Protein AF-0000000084462372 (afdb_homodimer)

Structure (mmCIF, N/CA/C/O backbone):
data_AF-0000000084462372-model_v1
#
loop_
_entity.id
_entity.type
_entity.pdbx_description
1 polymer 'DUF2231 domain-containing protein'
#
loop_
_atom_site.group_PDB
_atom_site.id
_atom_site.type_symbol
_atom_site.label_atom_id
_atom_site.label_alt_id
_atom_site.label_comp_id
_atom_site.label_asym_id
_atom_site.label_entity_id
_atom_site.label_seq_id
_atom_site.pdbx_PDB_ins_code
_atom_site.Cartn_x
_atom_site.Cartn_y
_atom_site.Cartn_z
_atom_site.occupancy
_atom_site.B_iso_or_equiv
_atom_site.auth_seq_id
_atom_site.auth_comp_id
_atom_site.auth_asym_id
_atom_site.auth_atom_id
_atom_site.pdbx_PDB_model_num
ATOM 1 N N . MET A 1 1 ? 14.32 13.898 16.984 1 36.19 1 MET A N 1
ATOM 2 C CA . MET A 1 1 ? 14.289 13.516 15.578 1 36.19 1 MET A CA 1
ATOM 3 C C . MET A 1 1 ? 13.117 12.586 15.289 1 36.19 1 MET A C 1
ATOM 5 O O . MET A 1 1 ? 12.422 12.742 14.281 1 36.19 1 MET A O 1
ATOM 9 N N . ILE A 1 2 ? 13.039 11.422 16.094 1 44.06 2 ILE A N 1
ATOM 10 C CA . ILE A 1 2 ? 11.961 10.438 16.078 1 44.06 2 ILE A CA 1
ATOM 11 C C . ILE A 1 2 ? 10.617 11.133 16.297 1 44.06 2 ILE A C 1
ATOM 13 O O . ILE A 1 2 ? 9.562 10.539 16.062 1 44.06 2 ILE A O 1
ATOM 17 N N . GLU A 1 3 ? 10.672 12.344 16.609 1 53.09 3 GLU A N 1
ATOM 18 C CA . GLU A 1 3 ? 9.484 13.055 17.062 1 53.09 3 GLU A CA 1
ATOM 19 C C . GLU A 1 3 ? 8.633 13.523 15.891 1 53.09 3 GLU A C 1
ATOM 21 O O . GLU A 1 3 ? 7.621 14.203 16.078 1 53.09 3 GLU A O 1
ATOM 26 N N . ILE A 1 4 ? 9.148 13.25 14.703 1 50.56 4 ILE A N 1
ATOM 27 C CA . ILE A 1 4 ? 8.469 13.867 13.562 1 50.56 4 ILE A CA 1
ATOM 28 C C . ILE A 1 4 ? 7.16 13.133 13.281 1 50.56 4 ILE A C 1
ATOM 30 O O . ILE A 1 4 ? 6.16 13.758 12.914 1 50.56 4 ILE A O 1
ATOM 34 N N . ILE A 1 5 ? 7.176 11.773 13.516 1 58.72 5 ILE A N 1
ATOM 35 C CA . ILE A 1 5 ? 5.961 11.023 13.234 1 58.72 5 ILE A CA 1
ATOM 36 C C . ILE A 1 5 ? 5.168 10.82 14.523 1 58.72 5 ILE A C 1
ATOM 38 O O . ILE A 1 5 ? 5.598 10.086 15.414 1 58.72 5 ILE A O 1
ATOM 42 N N . PRO A 1 6 ? 4.156 11.617 14.594 1 63.75 6 PRO A N 1
ATOM 43 C CA . PRO A 1 6 ? 3.43 11.57 15.859 1 63.75 6 PRO A CA 1
ATOM 44 C C . PRO A 1 6 ? 2.92 10.172 16.203 1 63.75 6 PRO A C 1
ATOM 46 O O . PRO A 1 6 ? 2.773 9.836 17.375 1 63.75 6 PRO A O 1
ATOM 49 N N . ASN A 1 7 ? 2.734 9.352 15.125 1 78.75 7 ASN A N 1
ATOM 50 C CA . ASN A 1 7 ? 2.219 8 15.336 1 78.75 7 ASN A CA 1
ATOM 51 C C . ASN A 1 7 ? 2.537 7.086 14.156 1 78.75 7 ASN A C 1
ATOM 53 O O . ASN A 1 7 ? 2.945 7.555 13.094 1 78.75 7 ASN A O 1
ATOM 57 N N . TRP A 1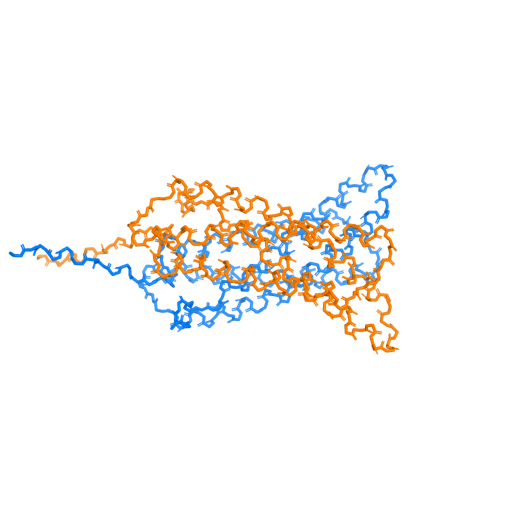 8 ? 2.434 5.836 14.352 1 89.62 8 TRP A N 1
ATOM 58 C CA . TRP A 1 8 ? 2.811 4.832 13.359 1 89.62 8 TRP A CA 1
ATOM 59 C C . TRP A 1 8 ? 1.622 4.461 12.477 1 89.62 8 TRP A C 1
ATOM 61 O O . TRP A 1 8 ? 1.765 3.695 11.523 1 89.62 8 TRP A O 1
ATOM 71 N N . HIS A 1 9 ? 0.495 5.086 12.781 1 94.62 9 HIS A N 1
ATOM 72 C CA . HIS A 1 9 ? -0.753 4.691 12.133 1 94.62 9 HIS A CA 1
ATOM 73 C C . HIS A 1 9 ? -0.683 4.898 10.625 1 94.62 9 HIS A C 1
ATOM 75 O O . HIS A 1 9 ? -0.977 3.979 9.859 1 94.62 9 HIS A O 1
ATOM 81 N N . PRO A 1 10 ? -0.144 5.98 10.156 1 91.69 10 PRO A N 1
ATOM 82 C CA . PRO A 1 10 ? -0.119 6.203 8.703 1 91.69 10 PRO A CA 1
ATOM 83 C C . PRO A 1 10 ? 0.748 5.184 7.969 1 91.69 10 PRO A C 1
ATOM 85 O O . PRO A 1 10 ? 0.464 4.844 6.816 1 91.69 10 PRO A O 1
ATOM 88 N N . ILE A 1 11 ? 1.728 4.637 8.555 1 93.12 11 ILE A N 1
ATOM 89 C CA . ILE A 1 11 ? 2.617 3.652 7.949 1 93.12 11 ILE A CA 1
ATOM 90 C C . ILE A 1 11 ? 1.823 2.4 7.578 1 93.12 11 ILE A C 1
ATOM 92 O O . ILE A 1 11 ? 1.912 1.914 6.445 1 93.12 11 ILE A O 1
ATOM 96 N N . PHE A 1 12 ? 1.033 1.948 8.461 1 96.44 12 PHE A N 1
ATOM 97 C CA . PHE A 1 12 ? 0.314 0.697 8.25 1 96.44 12 PHE A CA 1
ATOM 98 C C . PHE A 1 12 ? -0.879 0.905 7.328 1 96.44 12 PHE A C 1
ATOM 100 O O . PHE A 1 12 ? -1.332 -0.034 6.668 1 96.44 12 PHE A O 1
ATOM 107 N N . VAL A 1 13 ? -1.376 2.115 7.281 1 97.31 13 VAL A N 1
ATOM 108 C CA . VAL A 1 13 ? -2.494 2.445 6.406 1 97.31 13 VAL A CA 1
ATOM 109 C C . VAL A 1 13 ? -2.102 2.195 4.949 1 97.31 13 VAL A C 1
ATOM 111 O O . VAL A 1 13 ? -2.926 1.758 4.145 1 97.31 13 VAL A O 1
ATOM 114 N N . HIS A 1 14 ? -0.826 2.43 4.629 1 97.56 14 HIS A N 1
ATOM 115 C CA . HIS A 1 14 ? -0.346 2.188 3.271 1 97.56 14 HIS A CA 1
ATOM 116 C C . HIS A 1 14 ? -0.633 0.755 2.834 1 97.56 14 HIS A C 1
ATOM 118 O O . HIS A 1 14 ? -1.129 0.526 1.729 1 97.56 14 HIS A O 1
ATOM 124 N N . PHE A 1 15 ? -0.408 -0.102 3.691 1 98.5 15 PHE A N 1
ATOM 125 C CA . PHE A 1 15 ? -0.521 -1.521 3.373 1 98.5 15 PHE A CA 1
ATOM 126 C C . PHE A 1 15 ? -1.981 -1.93 3.236 1 98.5 15 PHE A C 1
ATOM 128 O O . PHE A 1 15 ? -2.361 -2.582 2.262 1 98.5 15 PHE A O 1
ATOM 135 N N . THR A 1 16 ? -2.75 -1.499 4.207 1 98.69 16 THR A N 1
ATOM 136 C CA . THR A 1 16 ? -4.168 -1.851 4.172 1 98.69 16 THR A CA 1
ATOM 137 C C . THR A 1 16 ? -4.812 -1.363 2.881 1 98.69 16 THR A C 1
ATOM 139 O O . THR A 1 16 ? -5.438 -2.145 2.158 1 98.69 16 THR A O 1
ATOM 142 N N . VAL A 1 17 ? -4.617 -0.157 2.549 1 98.62 17 VAL A N 1
ATOM 143 C CA . VAL A 1 17 ? -5.285 0.474 1.417 1 98.62 17 VAL A CA 1
ATOM 144 C C . VAL A 1 17 ? -4.77 -0.123 0.11 1 98.62 17 VAL A C 1
ATOM 146 O O . VAL A 1 17 ? -5.555 -0.533 -0.748 1 98.62 17 VAL A O 1
ATOM 149 N N . ALA A 1 18 ? -3.52 -0.231 -0.02 1 98.75 18 ALA A N 1
ATOM 150 C CA . ALA A 1 18 ? -2.926 -0.66 -1.284 1 98.75 18 ALA A CA 1
ATOM 151 C C . ALA A 1 18 ? -3.225 -2.131 -1.56 1 98.75 18 ALA A C 1
ATOM 153 O O . ALA A 1 18 ? -3.66 -2.488 -2.658 1 98.75 18 ALA A O 1
ATOM 154 N N . LEU A 1 19 ? -3.008 -2.949 -0.589 1 98.88 19 LEU A N 1
ATOM 155 C CA . LEU A 1 19 ? -3.119 -4.387 -0.806 1 98.88 19 LEU A CA 1
ATOM 156 C C . LEU A 1 19 ? -4.57 -4.789 -1.051 1 98.88 19 LEU A C 1
ATOM 158 O O . LEU A 1 19 ? -4.848 -5.629 -1.912 1 98.88 19 LEU A O 1
ATOM 162 N N . PHE A 1 20 ? -5.492 -4.223 -0.291 1 98.94 20 PHE A N 1
ATOM 163 C CA . PHE A 1 20 ? -6.891 -4.566 -0.522 1 98.94 20 PHE A CA 1
ATOM 164 C C . PHE A 1 20 ? -7.348 -4.082 -1.894 1 98.94 20 PHE A C 1
ATOM 166 O O . PHE A 1 20 ? -8.031 -4.809 -2.617 1 98.94 20 PHE A O 1
ATOM 173 N N . THR A 1 21 ? -6.988 -2.891 -2.23 1 98.81 21 THR A N 1
ATOM 174 C CA . THR A 1 21 ? -7.395 -2.322 -3.51 1 98.81 21 THR A CA 1
ATOM 175 C C . THR A 1 21 ? -6.832 -3.139 -4.672 1 98.81 21 THR A C 1
ATOM 177 O O . THR A 1 21 ? -7.539 -3.42 -5.641 1 98.81 21 THR A O 1
ATOM 180 N N . VAL A 1 22 ? -5.586 -3.521 -4.574 1 98.81 22 VAL A N 1
ATOM 181 C CA . VAL A 1 22 ? -4.98 -4.34 -5.617 1 98.81 22 VAL A CA 1
ATOM 182 C C . VAL A 1 22 ? -5.738 -5.66 -5.742 1 98.81 22 VAL A C 1
ATOM 184 O O . VAL A 1 22 ? -5.992 -6.137 -6.852 1 98.81 22 VAL A O 1
ATOM 187 N N . SER A 1 23 ? -6.051 -6.242 -4.59 1 98.88 23 SER A N 1
ATOM 188 C CA . SER A 1 23 ? -6.816 -7.484 -4.605 1 98.88 23 SER A CA 1
ATOM 189 C C . SER A 1 23 ? -8.133 -7.312 -5.352 1 98.88 23 SER A C 1
ATOM 191 O O . SER A 1 23 ? -8.492 -8.133 -6.195 1 98.88 23 SER A O 1
ATOM 193 N N . VAL A 1 24 ? -8.828 -6.262 -5.066 1 98.81 24 VAL A N 1
ATOM 194 C CA . VAL A 1 24 ? -10.117 -5.996 -5.695 1 98.81 24 VAL A CA 1
ATOM 195 C C . VAL A 1 24 ? -9.938 -5.84 -7.203 1 98.81 24 VAL A C 1
ATOM 197 O O . VAL A 1 24 ? -10.688 -6.426 -7.988 1 98.81 24 VAL A O 1
ATOM 200 N N . ILE A 1 25 ? -8.977 -5.098 -7.625 1 98.62 25 ILE A N 1
ATOM 201 C CA . ILE A 1 25 ? -8.711 -4.852 -9.039 1 98.62 25 ILE A CA 1
ATOM 202 C C . ILE A 1 25 ? -8.391 -6.172 -9.742 1 98.62 25 ILE A C 1
ATOM 204 O O . ILE A 1 25 ? -8.898 -6.445 -10.828 1 98.62 25 ILE A O 1
ATOM 208 N N . LEU A 1 26 ? -7.57 -7.004 -9.102 1 98.25 26 LEU A N 1
ATOM 209 C CA . LEU A 1 26 ? -7.152 -8.25 -9.727 1 98.25 26 LEU A CA 1
ATOM 210 C C . LEU A 1 26 ? -8.32 -9.234 -9.82 1 98.25 26 LEU A C 1
ATOM 212 O O . LEU A 1 26 ? -8.484 -9.914 -10.836 1 98.25 26 LEU A O 1
ATOM 216 N N . TYR A 1 27 ? -9.125 -9.312 -8.789 1 97.81 27 TYR A N 1
ATOM 217 C CA . TYR A 1 27 ? -10.281 -10.195 -8.875 1 97.81 27 TYR A CA 1
ATOM 218 C C . TYR A 1 27 ? -11.258 -9.719 -9.945 1 97.81 27 TYR A C 1
ATOM 220 O O . TYR A 1 27 ? -11.898 -10.539 -10.609 1 97.81 27 TYR A O 1
ATOM 228 N N . ALA A 1 28 ? -11.391 -8.43 -10.078 1 97.56 28 ALA A N 1
ATOM 229 C CA . ALA A 1 28 ? -12.219 -7.895 -11.156 1 97.56 28 ALA A CA 1
ATOM 230 C C . ALA A 1 28 ? -11.672 -8.297 -12.523 1 97.56 28 ALA A C 1
ATOM 232 O O . ALA A 1 28 ? -12.43 -8.695 -13.406 1 97.56 28 ALA A O 1
ATOM 233 N N . LEU A 1 29 ? -10.383 -8.211 -12.703 1 95.56 29 LEU A N 1
ATOM 234 C CA . LEU A 1 29 ? -9.742 -8.594 -13.961 1 95.56 29 LEU A CA 1
ATOM 235 C C . LEU A 1 29 ? -9.93 -10.078 -14.234 1 95.56 29 LEU A C 1
ATOM 237 O O . LEU A 1 29 ? -10.188 -10.477 -15.375 1 95.56 29 LEU A O 1
ATOM 241 N N . ILE A 1 30 ? -9.773 -10.844 -13.203 1 94.12 30 ILE A N 1
ATOM 242 C CA . ILE A 1 30 ? -9.938 -12.289 -13.328 1 94.12 30 ILE A CA 1
ATOM 243 C C . ILE A 1 30 ? -11.359 -12.609 -13.781 1 94.12 30 ILE A C 1
ATOM 245 O O . ILE A 1 30 ? -11.562 -13.43 -14.68 1 94.12 30 ILE A O 1
ATOM 249 N N . TYR A 1 31 ? -12.242 -11.969 -13.141 1 93.44 31 TYR A N 1
ATOM 250 C CA . TYR A 1 31 ? -13.641 -12.195 -13.477 1 93.44 31 TYR A CA 1
ATOM 251 C C . TYR A 1 31 ? -13.93 -11.812 -14.922 1 93.44 31 TYR A C 1
ATOM 253 O O . TYR A 1 31 ? -14.586 -12.555 -15.656 1 93.44 31 TYR A O 1
ATOM 261 N N . LEU A 1 32 ? -13.438 -10.703 -15.375 1 91.44 32 LEU A N 1
ATOM 262 C CA . LEU A 1 32 ? -13.641 -10.219 -16.734 1 91.44 32 LEU A CA 1
ATOM 263 C C . LEU A 1 32 ? -12.945 -11.125 -17.75 1 91.44 32 LEU A C 1
ATOM 265 O O . LEU A 1 32 ? -13.469 -11.359 -18.844 1 91.44 32 LEU A O 1
ATOM 269 N N . ALA A 1 33 ? -11.828 -11.617 -17.391 1 87.62 33 ALA A N 1
ATOM 270 C CA . ALA A 1 33 ? -11.055 -12.484 -18.266 1 87.62 33 ALA A CA 1
ATOM 271 C C . ALA A 1 33 ? -11.734 -13.844 -18.438 1 87.62 33 ALA A C 1
ATOM 273 O O . ALA A 1 33 ? -11.516 -14.539 -19.422 1 87.62 33 ALA A O 1
ATOM 274 N N . SER A 1 34 ? -12.383 -14.266 -17.422 1 80.38 34 SER A N 1
ATOM 275 C CA . SER A 1 34 ? -13.086 -15.539 -17.5 1 80.38 34 SER A CA 1
ATOM 276 C C . SER A 1 34 ? -14.078 -15.555 -18.656 1 80.38 34 SER A C 1
ATOM 278 O O . SER A 1 34 ? -14.445 -16.625 -19.156 1 80.38 34 SER A O 1
ATOM 280 N N . TYR A 1 35 ? -14.453 -14.445 -19.062 1 79.5 35 TYR A N 1
ATOM 281 C CA . TYR A 1 35 ? -15.398 -14.352 -20.172 1 79.5 35 TYR A CA 1
ATOM 282 C C . TYR A 1 35 ? -14.672 -14.219 -21.5 1 79.5 35 TYR A C 1
ATOM 284 O O . TYR A 1 35 ? -15.297 -14.305 -22.562 1 79.5 35 TYR A O 1
ATOM 292 N N . THR A 1 36 ? -13.422 -13.969 -21.312 1 73.56 36 THR A N 1
ATOM 293 C CA . THR A 1 36 ? -12.703 -13.781 -22.562 1 73.56 36 THR A CA 1
ATOM 294 C C . THR A 1 36 ? -11.977 -15.062 -22.969 1 73.56 36 THR A C 1
ATOM 296 O O . THR A 1 36 ? -11.594 -15.859 -22.125 1 73.56 36 THR A O 1
ATOM 299 N N . HIS A 1 37 ? -12.305 -15.812 -24 1 63.53 37 HIS A N 1
ATOM 300 C CA . HIS A 1 37 ? -11.758 -17.031 -24.578 1 63.53 37 HIS A CA 1
ATOM 301 C C . HIS A 1 37 ? -10.25 -16.922 -24.766 1 63.53 37 HIS A C 1
ATOM 303 O O . HIS A 1 37 ? -9.656 -17.703 -25.516 1 63.53 37 HIS A O 1
ATOM 309 N N . TRP A 1 38 ? -9.688 -15.953 -24.281 1 57.97 38 TRP A N 1
ATOM 310 C CA . TRP A 1 38 ? -8.258 -15.859 -24.562 1 57.97 38 TRP A CA 1
ATOM 311 C C . TRP A 1 38 ? -7.465 -16.812 -23.672 1 57.97 38 TRP A C 1
ATOM 313 O O . TRP A 1 38 ? -7.922 -17.188 -22.594 1 57.97 38 TRP A O 1
ATOM 323 N N . ASN A 1 39 ? -6.449 -17.578 -24.312 1 59.59 39 ASN A N 1
ATOM 324 C CA . ASN A 1 39 ? -5.527 -18.5 -23.688 1 59.59 39 ASN A CA 1
ATOM 325 C C . ASN A 1 39 ? -4.852 -17.891 -22.469 1 59.59 39 ASN A C 1
ATOM 327 O O . ASN A 1 39 ? -3.621 -17.797 -22.406 1 59.59 39 ASN A O 1
ATOM 331 N N . THR A 1 40 ? -5.594 -17.234 -21.5 1 70 40 THR A N 1
ATOM 332 C CA . THR A 1 40 ? -5.09 -16.406 -20.406 1 70 40 THR A CA 1
ATOM 333 C C . THR A 1 40 ? -5.098 -17.188 -19.094 1 70 40 THR A C 1
ATOM 335 O O . THR A 1 40 ? -4.891 -16.609 -18.031 1 70 40 THR A O 1
ATOM 338 N N . ARG A 1 41 ? -4.984 -18.516 -19.344 1 78.88 41 ARG A N 1
ATOM 339 C CA . ARG A 1 41 ? -5.207 -19.344 -18.156 1 78.88 41 ARG A CA 1
ATOM 340 C C . ARG A 1 41 ? -4.039 -19.219 -17.188 1 78.88 41 ARG A C 1
ATOM 342 O O . ARG A 1 41 ? -4.238 -19 -15.984 1 78.88 41 ARG A O 1
ATOM 349 N N . PRO A 1 42 ? -2.85 -19.344 -17.797 1 84.31 42 PRO A N 1
ATOM 350 C CA . PRO A 1 42 ? -1.734 -19.25 -16.859 1 84.31 42 PRO A CA 1
ATOM 351 C C . PRO A 1 42 ? -1.676 -17.891 -16.156 1 84.31 42 PRO A C 1
ATOM 353 O O . PRO A 1 42 ? -1.333 -17.828 -14.969 1 84.31 42 PRO A O 1
ATOM 356 N N . LEU A 1 43 ? -2.012 -16.891 -16.875 1 89.38 43 LEU A N 1
ATOM 357 C CA . LEU A 1 43 ? -2.016 -15.547 -16.297 1 89.38 43 LEU A CA 1
ATOM 358 C C . LEU A 1 43 ? -3.102 -15.406 -15.242 1 89.38 43 LEU A C 1
ATOM 360 O O . LEU A 1 43 ? -2.871 -14.82 -14.18 1 89.38 43 LEU A O 1
ATOM 364 N N . ILE A 1 44 ? -4.195 -16.047 -15.531 1 90.94 44 ILE A N 1
ATOM 365 C CA . ILE A 1 44 ? -5.324 -15.953 -14.617 1 90.94 44 ILE A CA 1
ATOM 366 C C . ILE A 1 44 ? -4.988 -16.656 -13.305 1 90.94 44 ILE A C 1
ATOM 368 O O . ILE A 1 44 ? -5.359 -16.203 -12.227 1 90.94 44 ILE A O 1
ATOM 372 N N . VAL A 1 45 ? -4.312 -17.719 -13.445 1 92.19 45 VAL A N 1
ATOM 373 C CA . VAL A 1 45 ? -3.91 -18.484 -12.266 1 92.19 45 VAL A CA 1
ATOM 374 C C . VAL A 1 45 ? -2.971 -17.641 -11.406 1 92.19 45 VAL A C 1
ATOM 376 O O . VAL A 1 45 ? -3.131 -17.562 -10.188 1 92.19 45 VAL A O 1
ATOM 379 N N . GLU A 1 46 ? -1.988 -17 -12.016 1 95 46 GLU A N 1
ATOM 380 C CA . GLU A 1 46 ? -1.062 -16.156 -11.273 1 95 46 GLU A CA 1
ATOM 381 C C . GLU A 1 46 ? -1.791 -14.984 -10.625 1 95 46 GLU A C 1
ATOM 383 O O . GLU A 1 46 ? -1.551 -14.664 -9.461 1 95 46 GLU A O 1
ATOM 388 N N . LEU A 1 47 ? -2.672 -14.445 -11.422 1 96.31 47 LEU A N 1
ATOM 389 C CA . LEU A 1 47 ? -3.4 -13.297 -10.898 1 96.31 47 LEU A CA 1
ATOM 390 C C . LEU A 1 47 ? -4.258 -13.695 -9.695 1 96.31 47 LEU A C 1
ATOM 392 O O . LEU A 1 47 ? -4.41 -12.922 -8.75 1 96.31 47 LEU A O 1
ATOM 396 N N . ASP A 1 48 ? -4.797 -14.852 -9.758 1 95.81 48 ASP A N 1
ATOM 397 C CA . ASP A 1 48 ? -5.598 -15.352 -8.648 1 95.81 48 ASP A CA 1
ATOM 398 C C . ASP A 1 48 ? -4.75 -15.523 -7.391 1 95.81 48 ASP A C 1
ATOM 400 O O . ASP A 1 48 ? -5.188 -15.195 -6.285 1 95.81 48 ASP A O 1
ATOM 404 N N . ILE A 1 49 ? -3.586 -16.062 -7.617 1 97.5 49 ILE A N 1
ATOM 405 C CA . ILE A 1 49 ? -2.66 -16.234 -6.504 1 97.5 49 ILE A CA 1
ATOM 406 C C . ILE A 1 49 ? -2.316 -14.891 -5.887 1 97.5 49 ILE A C 1
ATOM 408 O O . ILE A 1 49 ? -2.371 -14.727 -4.664 1 97.5 49 ILE A O 1
ATOM 412 N N . VAL A 1 50 ? -2.02 -13.914 -6.68 1 98.56 50 VAL A N 1
ATOM 413 C CA . VAL A 1 50 ? -1.639 -12.586 -6.215 1 98.56 50 VAL A CA 1
ATOM 414 C C . VAL A 1 50 ? -2.818 -11.93 -5.5 1 98.56 50 VAL A C 1
ATOM 416 O O . VAL A 1 50 ? -2.656 -11.359 -4.418 1 98.56 50 VAL A O 1
ATOM 419 N N . ALA A 1 51 ? -3.971 -12.016 -6.094 1 98.62 51 ALA A N 1
ATOM 420 C CA . ALA A 1 51 ? -5.164 -11.406 -5.508 1 98.62 51 ALA A CA 1
ATOM 421 C C . ALA A 1 51 ? -5.453 -11.992 -4.129 1 98.62 51 ALA A C 1
ATOM 423 O O . ALA A 1 51 ? -5.754 -11.258 -3.186 1 98.62 51 ALA A O 1
ATOM 424 N N . ARG A 1 52 ? -5.348 -13.227 -4.043 1 98.12 52 ARG A N 1
ATOM 425 C CA . ARG A 1 52 ? -5.633 -13.914 -2.791 1 98.12 52 ARG A CA 1
ATOM 426 C C . ARG A 1 52 ? -4.645 -13.516 -1.704 1 98.12 52 ARG A C 1
ATOM 428 O O . ARG A 1 52 ? -5.039 -13.172 -0.59 1 98.12 52 ARG A O 1
ATOM 435 N N . TRP A 1 53 ? -3.414 -13.555 -2.018 1 98.56 53 TRP A N 1
ATOM 436 C CA . TRP A 1 53 ? -2.383 -13.219 -1.041 1 98.56 53 TRP A CA 1
ATOM 437 C C . TRP A 1 53 ? -2.471 -11.742 -0.651 1 98.56 53 TRP A C 1
ATOM 439 O O . TRP A 1 53 ? -2.25 -11.391 0.51 1 98.56 53 TRP A O 1
ATOM 449 N N . CYS A 1 54 ? -2.734 -10.891 -1.601 1 98.81 54 CYS A N 1
ATOM 450 C CA . CYS A 1 54 ? -2.916 -9.477 -1.284 1 98.81 54 CYS A CA 1
ATOM 451 C C . CYS A 1 54 ? -4.066 -9.281 -0.302 1 98.81 54 CYS A C 1
ATOM 453 O O . CYS A 1 54 ? -3.977 -8.453 0.606 1 98.81 54 CYS A O 1
ATOM 455 N N . LEU A 1 55 ? -5.121 -10.008 -0.513 1 98.81 55 LEU A N 1
ATOM 456 C CA . LEU A 1 55 ? -6.262 -9.891 0.388 1 98.81 55 LEU A CA 1
ATOM 457 C C . LEU A 1 55 ? -5.902 -10.375 1.788 1 98.81 55 LEU A C 1
ATOM 459 O O . LEU A 1 55 ? -6.25 -9.734 2.781 1 98.81 55 LEU A O 1
ATOM 463 N N . TRP A 1 56 ? -5.215 -11.445 1.859 1 98.69 56 TRP A N 1
ATOM 464 C CA . TRP A 1 56 ? -4.797 -11.977 3.152 1 98.69 56 TRP A CA 1
ATOM 465 C C . TRP A 1 56 ? -3.836 -11.023 3.85 1 98.69 56 TRP A C 1
ATOM 467 O O . TRP A 1 56 ? -3.963 -10.766 5.051 1 98.69 56 TRP A O 1
ATOM 477 N N . LEU A 1 57 ? -2.896 -10.5 3.146 1 98.75 57 LEU A N 1
ATOM 478 C CA . LEU A 1 57 ? -1.941 -9.555 3.713 1 98.75 57 LEU A CA 1
ATOM 479 C C . LEU A 1 57 ? -2.629 -8.242 4.082 1 98.75 57 LEU A C 1
ATOM 481 O O . LEU A 1 57 ? -2.248 -7.594 5.059 1 98.75 57 LEU A O 1
ATOM 485 N N . ALA A 1 58 ? -3.619 -7.875 3.281 1 98.88 58 ALA A N 1
ATOM 486 C CA . ALA A 1 58 ? -4.414 -6.699 3.621 1 98.88 58 ALA A CA 1
ATOM 487 C C . ALA A 1 58 ? -5.137 -6.891 4.949 1 98.88 58 ALA A C 1
ATOM 489 O O . ALA A 1 58 ? -5.188 -5.977 5.773 1 98.88 58 ALA A O 1
ATOM 490 N N . ALA A 1 59 ? -5.715 -8.047 5.121 1 98.81 59 ALA A N 1
ATOM 491 C CA . ALA A 1 59 ? -6.41 -8.352 6.367 1 98.81 59 ALA A CA 1
ATOM 492 C C . ALA A 1 59 ? -5.461 -8.266 7.559 1 98.81 59 ALA A C 1
ATOM 494 O O . ALA A 1 59 ? -5.781 -7.633 8.57 1 98.81 59 ALA A O 1
ATOM 495 N N . LEU A 1 60 ? -4.316 -8.844 7.41 1 98.56 60 LEU A N 1
ATOM 496 C CA . LEU A 1 60 ? -3.311 -8.773 8.469 1 98.56 60 LEU A CA 1
ATOM 497 C C . LEU A 1 60 ? -2.896 -7.336 8.734 1 98.56 60 LEU A C 1
ATOM 499 O O . LEU A 1 60 ? -2.803 -6.918 9.891 1 98.56 60 LEU A O 1
ATOM 503 N N . SER A 1 61 ? -2.656 -6.602 7.73 1 98.62 61 SER A N 1
ATOM 504 C CA . SER A 1 61 ? -2.244 -5.207 7.848 1 98.62 61 SER A CA 1
ATOM 505 C C . SER A 1 61 ? -3.336 -4.359 8.492 1 98.62 61 SER A C 1
ATOM 507 O O . SER A 1 61 ? -3.043 -3.408 9.219 1 98.62 61 SER A O 1
ATOM 509 N N . THR A 1 62 ? -4.566 -4.703 8.18 1 98.75 62 THR A N 1
ATOM 510 C CA . THR A 1 62 ? -5.688 -3.943 8.719 1 98.75 62 THR A CA 1
ATOM 511 C C . THR A 1 62 ? -5.742 -4.055 10.234 1 98.75 62 THR A C 1
ATOM 513 O O . THR A 1 62 ? -6.027 -3.076 10.93 1 98.75 62 THR A O 1
ATOM 516 N N . VAL A 1 63 ? -5.469 -5.184 10.742 1 98.56 63 VAL A N 1
ATOM 517 C CA . VAL A 1 63 ? -5.445 -5.379 12.188 1 98.56 63 VAL A CA 1
ATOM 518 C C . VAL A 1 63 ? -4.379 -4.484 12.812 1 98.56 63 VAL A C 1
ATOM 520 O O . VAL A 1 63 ? -4.641 -3.797 13.805 1 98.56 63 VAL A O 1
ATOM 523 N N . THR A 1 64 ? -3.207 -4.473 12.211 1 98.06 64 THR A N 1
ATOM 524 C CA . THR A 1 64 ? -2.131 -3.633 12.719 1 98.06 64 THR A CA 1
ATOM 525 C C . THR A 1 64 ? -2.475 -2.154 12.555 1 98.06 64 THR A C 1
ATOM 527 O O . THR A 1 64 ? -2.16 -1.338 13.422 1 98.06 64 THR A O 1
ATOM 530 N N . THR A 1 65 ? -3.1 -1.806 11.445 1 98.31 65 THR A N 1
ATOM 531 C CA . THR A 1 65 ? -3.496 -0.43 11.164 1 98.31 65 THR A CA 1
ATOM 532 C C . THR A 1 65 ? -4.465 0.083 12.227 1 98.31 65 THR A C 1
ATOM 534 O O . THR A 1 65 ? -4.27 1.168 12.781 1 98.31 65 THR A O 1
ATOM 537 N N . VAL A 1 66 ? -5.492 -0.692 12.5 1 98.38 66 VAL A N 1
ATOM 538 C CA . VAL A 1 66 ? -6.508 -0.294 13.469 1 98.38 66 VAL A CA 1
ATOM 539 C C . VAL A 1 66 ? -5.898 -0.241 14.867 1 98.38 66 VAL A C 1
ATOM 541 O O . VAL A 1 66 ? -6.215 0.653 15.656 1 98.38 66 VAL A O 1
ATOM 544 N N . SER A 1 67 ? -5.031 -1.195 15.203 1 97.88 67 SER A N 1
ATOM 545 C CA . SER A 1 67 ? -4.336 -1.169 16.484 1 97.88 67 SER A CA 1
ATOM 546 C C . SER A 1 67 ? -3.521 0.109 16.656 1 97.88 67 SER A C 1
ATOM 548 O O . SER A 1 67 ? -3.602 0.776 17.688 1 97.88 67 SER A O 1
ATOM 550 N N . ALA A 1 68 ? -2.744 0.453 15.656 1 96.62 68 ALA A N 1
ATOM 551 C CA . ALA A 1 68 ? -1.98 1.698 15.672 1 96.62 68 ALA A CA 1
ATOM 552 C C . ALA A 1 68 ? -2.908 2.91 15.703 1 96.62 68 ALA A C 1
ATOM 554 O O . ALA A 1 68 ? -2.584 3.934 16.312 1 96.62 68 ALA A O 1
ATOM 555 N N . GLY A 1 69 ? -4.023 2.789 15.008 1 96.44 69 GLY A N 1
ATOM 556 C CA . GLY A 1 69 ? -5.023 3.848 15.031 1 96.44 69 GLY A CA 1
ATOM 557 C C . GLY A 1 69 ? -5.586 4.109 16.422 1 96.44 69 GLY A C 1
ATOM 558 O O . GLY A 1 69 ? -5.777 5.262 16.812 1 96.44 69 GLY A O 1
ATOM 559 N N . PHE A 1 70 ? -5.867 3.059 17.141 1 96.12 70 PHE A N 1
ATOM 560 C CA . PHE A 1 70 ? -6.336 3.207 18.516 1 96.12 70 PHE A CA 1
ATOM 561 C C . PHE A 1 70 ? -5.273 3.873 19.375 1 96.12 70 PHE A C 1
ATOM 563 O O . PHE A 1 70 ? -5.594 4.711 20.234 1 96.12 70 PHE A O 1
ATOM 570 N N . TYR A 1 71 ? -4.055 3.473 19.203 1 94.31 71 TYR A N 1
ATOM 571 C CA . TYR A 1 71 ? -2.975 4.133 19.922 1 94.31 71 TYR A CA 1
ATOM 572 C C . TYR A 1 71 ? -2.951 5.629 19.625 1 94.31 71 TYR A C 1
ATOM 574 O O . TYR A 1 71 ? -2.848 6.449 20.531 1 94.31 71 TYR A O 1
ATOM 582 N N . ALA A 1 72 ? -3.084 5.98 18.375 1 90.81 72 ALA A N 1
ATOM 583 C CA . ALA A 1 72 ? -3.123 7.383 17.984 1 90.81 72 ALA A CA 1
ATOM 584 C C . ALA A 1 72 ? -4.363 8.078 18.531 1 90.81 72 ALA A C 1
ATOM 586 O O . ALA A 1 72 ? -4.301 9.234 18.953 1 90.81 72 ALA A O 1
ATOM 587 N N . PHE A 1 73 ? -5.461 7.379 18.5 1 91.38 73 PHE A N 1
ATOM 588 C CA . PHE A 1 73 ? -6.742 7.895 18.969 1 91.38 73 PHE A CA 1
ATOM 589 C C . PHE A 1 73 ? -6.633 8.367 20.422 1 91.38 73 PHE A C 1
ATOM 591 O O . PHE A 1 73 ? -7.219 9.383 20.797 1 91.38 73 PHE A O 1
ATOM 598 N N . TYR A 1 74 ? -5.82 7.766 21.172 1 90.81 74 TYR A N 1
ATOM 599 C CA . TYR A 1 74 ? -5.777 8.055 22.609 1 90.81 74 TYR A CA 1
ATOM 600 C C . TYR A 1 74 ? -4.566 8.914 22.953 1 90.81 74 TYR A C 1
ATOM 602 O O . TYR A 1 74 ? -4.488 9.477 24.047 1 90.81 74 TYR A O 1
ATOM 610 N N . THR A 1 75 ? -3.625 9.07 22.047 1 87.12 75 THR A N 1
ATOM 611 C CA . THR A 1 75 ? -2.381 9.719 22.453 1 87.12 75 THR A CA 1
ATOM 612 C C . THR A 1 75 ? -2.197 11.047 21.719 1 87.12 75 THR A C 1
ATOM 614 O O . THR A 1 75 ? -1.5 11.938 22.203 1 87.12 75 THR A O 1
ATOM 617 N N . VAL A 1 76 ? -2.742 11.102 20.516 1 83.12 76 VAL A N 1
ATOM 618 C CA . VAL A 1 76 ? -2.527 12.312 19.75 1 83.12 76 VAL A CA 1
ATOM 619 C C . VAL A 1 76 ? -3.482 13.406 20.219 1 83.12 76 VAL A C 1
ATOM 621 O O . VAL A 1 76 ? -4.699 13.203 20.266 1 83.12 76 VAL A O 1
ATOM 624 N N . LYS A 1 77 ? -2.922 14.555 20.609 1 76.31 77 LYS A N 1
ATOM 625 C CA . LYS A 1 77 ? -3.713 15.68 21.094 1 76.31 77 LYS A CA 1
ATOM 626 C C . LYS A 1 77 ? -4.449 16.375 19.953 1 76.31 77 LYS A C 1
ATOM 628 O O . LYS A 1 77 ? -3.945 16.422 18.828 1 76.31 77 LYS A O 1
ATOM 633 N N . HIS A 1 78 ? -5.641 16.719 20.234 1 70.75 78 HIS A N 1
ATOM 634 C CA . HIS A 1 78 ? -6.426 17.375 19.203 1 70.75 78 HIS A CA 1
ATOM 635 C C . HIS A 1 78 ? -7.457 18.312 19.797 1 70.75 78 HIS A C 1
ATOM 637 O O . HIS A 1 78 ? -7.734 18.25 21 1 70.75 78 HIS A O 1
ATOM 643 N N . GLY A 1 79 ? -7.867 19.297 19.016 1 68.25 79 GLY A N 1
ATOM 644 C CA . GLY A 1 79 ? -8.945 20.188 19.422 1 68.25 79 GLY A CA 1
ATOM 645 C C . GLY A 1 79 ? -10.32 19.547 19.297 1 68.25 79 GLY A C 1
ATOM 646 O O . GLY A 1 79 ? -10.453 18.438 18.781 1 68.25 79 GLY A O 1
ATOM 647 N N . ALA A 1 80 ? -11.234 20.266 19.844 1 68.06 80 ALA A N 1
ATOM 648 C CA . ALA A 1 80 ? -12.609 19.766 19.938 1 68.06 80 ALA A CA 1
ATOM 649 C C . ALA A 1 80 ? -13.164 19.422 18.547 1 68.06 80 ALA A C 1
ATOM 651 O O . ALA A 1 80 ? -13.828 18.406 18.375 1 68.06 80 ALA A O 1
ATOM 652 N N . MET A 1 81 ? -12.992 20.297 17.516 1 68.5 81 MET A N 1
ATOM 653 C CA . MET A 1 81 ? -13.555 20.094 16.188 1 68.5 81 MET A CA 1
ATOM 654 C C . MET A 1 81 ? -12.969 18.828 15.539 1 68.5 81 MET A C 1
ATOM 656 O O . MET A 1 81 ? -13.672 18.125 14.812 1 68.5 81 MET A O 1
ATOM 660 N N . VAL A 1 82 ? -11.93 18.438 15.953 1 80.25 82 VAL A N 1
ATOM 661 C CA . VAL A 1 82 ? -11.219 17.281 15.406 1 80.25 82 VAL A CA 1
ATOM 662 C C . VAL A 1 82 ? -11.758 16 16.016 1 80.25 82 VAL A C 1
ATOM 664 O O . VAL A 1 82 ? -11.742 14.938 15.383 1 80.25 82 VAL A O 1
ATOM 667 N N . HIS A 1 83 ? -12.484 16.188 17.078 1 85.62 83 HIS A N 1
ATOM 668 C CA . HIS A 1 83 ? -12.922 15.008 17.828 1 85.62 83 HIS A CA 1
ATOM 669 C C . HIS A 1 83 ? -14.062 14.297 17.109 1 85.62 83 HIS A C 1
ATOM 671 O O . HIS A 1 83 ? -14.07 13.07 17 1 85.62 83 HIS A O 1
ATOM 677 N N . ALA A 1 84 ? -15.031 14.984 16.609 1 89.94 84 ALA A N 1
ATOM 678 C CA . ALA A 1 84 ? -16.172 14.383 15.922 1 89.94 84 ALA A CA 1
ATOM 679 C C . ALA A 1 84 ? -15.727 13.578 14.703 1 89.94 84 ALA A C 1
ATOM 681 O O . ALA A 1 84 ? -16.141 12.43 14.523 1 89.94 84 ALA A O 1
ATOM 682 N N . VAL A 1 85 ? -14.906 14.18 13.867 1 92.38 85 VAL A N 1
ATOM 683 C CA . VAL A 1 85 ? -14.438 13.508 12.656 1 92.38 85 VAL A CA 1
ATOM 684 C C . VAL A 1 85 ? -13.578 12.305 13.031 1 92.38 85 VAL A C 1
ATOM 686 O O . VAL A 1 85 ? -13.625 11.273 12.359 1 92.38 85 VAL A O 1
ATOM 689 N N . LYS A 1 86 ? -12.836 12.445 14.078 1 94.44 86 LYS A N 1
ATOM 690 C CA . LYS A 1 86 ? -12.023 11.344 14.586 1 94.44 86 LYS A CA 1
ATOM 691 C C . LYS A 1 86 ? -12.891 10.148 14.961 1 94.44 86 LYS A C 1
ATOM 693 O O . LYS A 1 86 ? -12.555 9.008 14.633 1 94.44 86 LYS A O 1
ATOM 698 N N . VAL A 1 87 ? -13.977 10.406 15.641 1 95.5 87 VAL A N 1
ATOM 699 C CA . VAL A 1 87 ? -14.891 9.359 16.078 1 95.5 87 VAL A CA 1
ATOM 700 C C . VAL A 1 87 ? -15.578 8.742 14.852 1 95.5 87 VAL A C 1
ATOM 702 O O . VAL A 1 87 ? -15.727 7.52 14.773 1 95.5 87 VAL A O 1
ATOM 705 N N . ILE A 1 88 ? -16 9.547 13.938 1 96.5 88 ILE A N 1
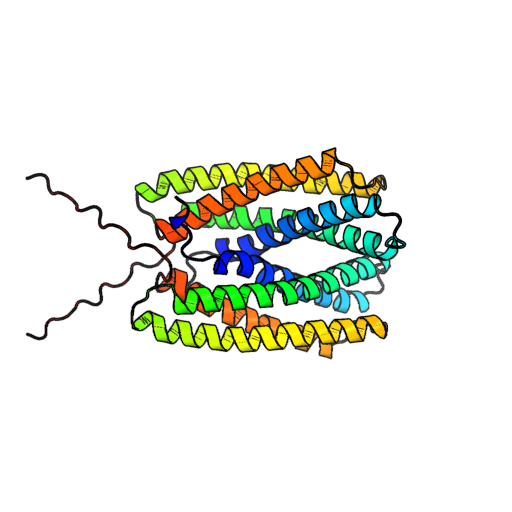ATOM 706 C CA . ILE A 1 88 ? -16.609 9.062 12.703 1 96.5 88 ILE A CA 1
ATOM 707 C C . ILE A 1 88 ? -15.633 8.141 11.969 1 96.5 88 ILE A C 1
ATOM 709 O O . ILE A 1 88 ? -16 7.043 11.555 1 96.5 88 ILE A O 1
ATOM 713 N N . HIS A 1 89 ? -14.359 8.625 11.797 1 97.81 89 HIS A N 1
ATOM 714 C CA . HIS A 1 89 ? -13.328 7.824 11.156 1 97.81 89 HIS A CA 1
ATOM 715 C C . HIS A 1 89 ? -13.148 6.488 11.875 1 97.81 89 HIS A C 1
ATOM 717 O O . HIS A 1 89 ? -13.094 5.438 11.227 1 97.81 89 HIS A O 1
ATOM 723 N N . ARG A 1 90 ? -13.094 6.527 13.172 1 97.56 90 ARG A N 1
ATOM 724 C CA . ARG A 1 90 ? -12.93 5.309 13.953 1 97.56 90 ARG A CA 1
ATOM 725 C C . ARG A 1 90 ? -14.062 4.324 13.688 1 97.56 90 ARG A C 1
ATOM 727 O O . ARG A 1 90 ? -13.82 3.133 13.484 1 97.56 90 ARG A O 1
ATOM 734 N N . ASN A 1 91 ? -15.242 4.781 13.688 1 98.25 91 ASN A N 1
ATOM 735 C CA . ASN A 1 91 ? -16.391 3.916 13.461 1 98.25 91 ASN A CA 1
ATOM 736 C C . ASN A 1 91 ? -16.359 3.285 12.07 1 98.25 91 ASN A C 1
ATOM 738 O O . ASN A 1 91 ? -16.594 2.088 11.922 1 98.25 91 ASN A O 1
ATOM 742 N N . TRP A 1 92 ? -16.078 4.07 11.086 1 98.19 92 TRP A N 1
ATOM 743 C CA . TRP A 1 92 ? -15.945 3.549 9.727 1 98.19 92 TRP A CA 1
ATOM 744 C C . TRP A 1 92 ? -14.812 2.535 9.648 1 98.19 92 TRP A C 1
ATOM 746 O O . TRP A 1 92 ? -14.93 1.521 8.953 1 98.19 92 TRP A O 1
ATOM 756 N N . ALA A 1 93 ? -13.758 2.82 10.375 1 98.69 93 ALA A N 1
ATOM 757 C CA . ALA A 1 93 ? -12.586 1.947 10.359 1 98.69 93 ALA A CA 1
ATOM 758 C C . ALA A 1 93 ? -12.914 0.58 10.953 1 98.69 93 ALA A C 1
ATOM 760 O O . ALA A 1 93 ? -12.469 -0.449 10.438 1 98.69 93 ALA A O 1
ATOM 761 N N . LEU A 1 94 ? -13.68 0.547 11.977 1 98.69 94 LEU A N 1
ATOM 762 C CA . LEU A 1 94 ? -14.031 -0.709 12.625 1 98.69 94 LEU A CA 1
ATOM 763 C C . LEU A 1 94 ? -14.938 -1.551 11.727 1 98.69 94 LEU A C 1
ATOM 765 O O . LEU A 1 94 ? -14.766 -2.768 11.633 1 98.69 94 LEU A O 1
ATOM 769 N N . ILE A 1 95 ? -15.836 -0.909 11.086 1 98.69 95 ILE A N 1
ATOM 770 C CA . ILE A 1 95 ? -16.703 -1.607 10.141 1 98.69 95 ILE A CA 1
ATOM 771 C C . ILE A 1 95 ? -15.867 -2.145 8.984 1 98.69 95 ILE A C 1
ATOM 773 O O . ILE A 1 95 ? -16.016 -3.305 8.586 1 98.69 95 ILE A O 1
ATOM 777 N N . THR A 1 96 ? -15.008 -1.312 8.461 1 98.88 96 THR A N 1
ATOM 778 C CA . THR A 1 96 ? -14.156 -1.691 7.336 1 98.88 96 THR A CA 1
ATOM 779 C C . THR A 1 96 ? -13.258 -2.863 7.711 1 98.88 96 THR A C 1
ATOM 781 O O . THR A 1 96 ? -13.141 -3.832 6.957 1 98.88 96 THR A O 1
ATOM 784 N N . MET A 1 97 ? -12.656 -2.775 8.906 1 98.88 97 MET A N 1
ATOM 785 C CA . MET A 1 97 ? -11.805 -3.877 9.344 1 98.88 97 MET A CA 1
ATOM 786 C C . MET A 1 97 ? -12.594 -5.18 9.422 1 98.88 97 MET A C 1
ATOM 788 O O . MET A 1 97 ? -12.148 -6.215 8.93 1 98.88 97 MET A O 1
ATOM 792 N N . SER A 1 98 ? -13.734 -5.137 10.07 1 98.88 98 SER A N 1
ATOM 793 C CA . SER A 1 98 ? -14.555 -6.328 10.234 1 98.88 98 SER A CA 1
ATOM 794 C C . SER A 1 98 ? -14.906 -6.949 8.883 1 98.88 98 SER A C 1
ATOM 796 O O . SER A 1 98 ? -14.828 -8.172 8.719 1 98.88 98 SER A O 1
ATOM 798 N N . THR A 1 99 ? -15.203 -6.133 7.965 1 98.88 99 THR A N 1
ATOM 799 C CA . THR A 1 99 ? -15.617 -6.637 6.66 1 98.88 99 THR A CA 1
ATOM 800 C C . THR A 1 99 ? -14.414 -7.164 5.879 1 98.88 99 THR A C 1
ATOM 802 O O . THR A 1 99 ? -14.531 -8.141 5.141 1 98.88 99 THR A O 1
ATOM 805 N N . ILE A 1 100 ? -13.273 -6.508 5.965 1 98.88 100 ILE A N 1
ATOM 806 C CA . ILE A 1 100 ? -12.062 -7.004 5.309 1 98.88 100 ILE A CA 1
ATOM 807 C C . ILE A 1 100 ? -11.695 -8.375 5.879 1 98.88 100 ILE A C 1
ATOM 809 O O . ILE A 1 100 ? -11.344 -9.289 5.129 1 98.88 100 ILE A O 1
ATOM 813 N N . LEU A 1 101 ? -11.812 -8.531 7.211 1 98.81 101 LEU A N 1
ATOM 814 C CA . LEU A 1 101 ? -11.523 -9.812 7.84 1 98.81 101 LEU A CA 1
ATOM 815 C C . LEU A 1 101 ? -12.5 -10.883 7.367 1 98.81 101 LEU A C 1
ATOM 817 O O . LEU A 1 101 ? -12.109 -12.023 7.121 1 98.81 101 LEU A O 1
ATOM 821 N N . LEU A 1 102 ? -13.711 -10.492 7.277 1 98.69 102 LEU A N 1
ATOM 822 C CA . LEU A 1 102 ? -14.719 -11.422 6.77 1 98.69 102 LEU A CA 1
ATOM 823 C C . LEU A 1 102 ? -14.383 -11.859 5.348 1 98.69 102 LEU A C 1
ATOM 825 O O . LEU A 1 102 ? -14.5 -13.039 5.008 1 98.69 102 LEU A O 1
ATOM 829 N N . MET A 1 103 ? -14.016 -10.898 4.484 1 98.75 103 MET A N 1
ATOM 830 C CA . MET A 1 103 ? -13.641 -11.227 3.111 1 98.75 103 MET A CA 1
ATOM 831 C C . MET A 1 103 ? -12.43 -12.156 3.088 1 98.75 103 MET A C 1
ATOM 833 O O . MET A 1 103 ? -12.352 -13.055 2.244 1 98.75 103 MET A O 1
ATOM 837 N N . ALA A 1 104 ? -11.484 -11.914 3.957 1 98.56 104 ALA A N 1
ATOM 838 C CA . ALA A 1 104 ? -10.297 -12.758 4.035 1 98.56 104 ALA A CA 1
ATOM 839 C C . ALA A 1 104 ? -10.672 -14.203 4.379 1 98.56 104 ALA A C 1
ATOM 841 O O . ALA A 1 104 ? -10.117 -15.148 3.807 1 98.56 104 ALA A O 1
ATOM 842 N N . PHE A 1 105 ? -11.578 -14.391 5.262 1 98.06 105 PHE A N 1
ATOM 843 C CA . PHE A 1 105 ? -12.055 -15.727 5.605 1 98.06 105 PHE A CA 1
ATOM 844 C C . PHE A 1 105 ? -12.781 -16.359 4.43 1 98.06 105 PHE A C 1
ATOM 846 O O . PHE A 1 105 ? -12.617 -17.562 4.16 1 98.06 105 PHE A O 1
ATOM 853 N N . TRP A 1 106 ? -13.578 -15.539 3.799 1 98 106 TRP A N 1
ATOM 854 C CA . TRP A 1 106 ? -14.328 -16.031 2.648 1 98 106 TRP A CA 1
ATOM 855 C C . TRP A 1 106 ? -13.383 -16.531 1.559 1 98 106 TRP A C 1
ATOM 857 O O . TRP A 1 106 ? -13.648 -17.562 0.919 1 98 106 TRP A O 1
ATOM 867 N N . VAL A 1 107 ? -12.352 -15.875 1.352 1 97 107 VAL A N 1
ATOM 868 C CA . VAL A 1 107 ? -11.398 -16.25 0.315 1 97 107 VAL A CA 1
ATOM 869 C C . VAL A 1 107 ? -10.711 -17.562 0.698 1 97 107 VAL A C 1
ATOM 871 O O . VAL A 1 107 ? -10.414 -18.391 -0.167 1 97 107 VAL A O 1
ATOM 874 N N . VAL A 1 108 ? -10.43 -17.766 1.977 1 96.44 108 VAL A N 1
ATOM 875 C CA . VAL A 1 108 ? -9.867 -19.047 2.424 1 96.44 108 VAL A CA 1
ATOM 876 C C . VAL A 1 108 ? -10.828 -20.188 2.084 1 96.44 108 VAL A C 1
ATOM 878 O O . VAL A 1 108 ? -10.406 -21.219 1.56 1 96.44 108 VAL A O 1
ATOM 881 N N . TRP A 1 109 ? -12.047 -19.938 2.383 1 95.12 109 TRP A N 1
ATOM 882 C CA . TRP A 1 109 ? -13.07 -20.938 2.096 1 95.12 109 TRP A CA 1
ATOM 883 C C . TRP A 1 109 ? -13.141 -21.219 0.601 1 95.12 109 TRP A C 1
ATOM 885 O O . TRP A 1 109 ? -13.188 -22.391 0.188 1 95.12 109 TRP A O 1
ATOM 895 N N . ARG A 1 110 ? -13.086 -20.234 -0.178 1 94.19 110 ARG A N 1
ATOM 896 C CA . ARG A 1 110 ? -13.164 -20.391 -1.628 1 94.19 110 ARG A CA 1
ATOM 897 C C . ARG A 1 110 ? -11.93 -21.094 -2.174 1 94.19 110 ARG A C 1
ATOM 899 O O . ARG A 1 110 ? -12.023 -21.859 -3.139 1 94.19 110 ARG A O 1
ATOM 906 N N . TYR A 1 111 ? -10.844 -20.766 -1.597 1 93.5 111 TYR A N 1
ATOM 907 C CA . TYR A 1 111 ? -9.594 -21.406 -1.986 1 93.5 111 TYR A CA 1
ATOM 908 C C . TYR A 1 111 ? -9.656 -22.906 -1.728 1 93.5 111 TYR A C 1
ATOM 910 O O . TYR A 1 111 ? -9.289 -23.703 -2.594 1 93.5 111 TYR A O 1
ATOM 918 N N . ILE A 1 112 ? -10.148 -23.344 -0.593 1 94.44 112 ILE A N 1
ATOM 919 C CA . ILE A 1 112 ? -10.234 -24.734 -0.198 1 94.44 112 ILE A CA 1
ATOM 920 C C . ILE A 1 112 ? -11.203 -25.469 -1.12 1 94.44 112 ILE A C 1
ATOM 922 O O . ILE A 1 112 ? -10.953 -26.625 -1.508 1 94.44 112 ILE A O 1
ATOM 926 N N . LYS A 1 113 ? -12.203 -24.844 -1.58 1 94.75 113 LYS A N 1
ATOM 927 C CA . LYS A 1 113 ? -13.242 -25.469 -2.395 1 94.75 113 LYS A CA 1
ATOM 928 C C . LYS A 1 113 ? -12.93 -25.328 -3.881 1 94.75 113 LYS A C 1
ATOM 930 O O . LYS A 1 113 ? -13.711 -25.766 -4.727 1 94.75 113 LYS A O 1
ATOM 935 N N . HIS A 1 114 ? -11.844 -24.609 -4.219 1 92.25 114 HIS A N 1
ATOM 936 C CA . HIS A 1 114 ? -11.422 -24.391 -5.598 1 92.25 114 HIS A CA 1
ATOM 937 C C . HIS A 1 114 ? -12.516 -23.703 -6.414 1 92.25 114 HIS A C 1
ATOM 939 O O . HIS A 1 114 ? -12.82 -24.141 -7.527 1 92.25 114 HIS A O 1
ATOM 945 N N . GLN A 1 115 ? -13.078 -22.688 -5.816 1 90.44 115 GLN A N 1
ATOM 946 C CA . GLN A 1 115 ? -14.156 -21.969 -6.477 1 90.44 115 GLN A CA 1
ATOM 947 C C . GLN A 1 115 ? -13.617 -20.844 -7.344 1 90.44 115 GLN A C 1
ATOM 949 O O . GLN A 1 115 ? -12.672 -20.141 -6.953 1 90.44 115 GLN A O 1
ATOM 954 N N . LYS A 1 116 ? -14.195 -20.703 -8.43 1 88.25 116 LYS A N 1
ATOM 955 C CA . LYS A 1 116 ? -13.867 -19.562 -9.289 1 88.25 116 LYS A CA 1
ATOM 956 C C . LYS A 1 116 ? -14.492 -18.281 -8.758 1 88.25 116 LYS A C 1
ATOM 958 O O . LYS A 1 116 ? -15.406 -18.312 -7.938 1 88.25 116 LYS A O 1
ATOM 963 N N . THR A 1 117 ? -13.938 -17.172 -9.242 1 91.81 117 THR A N 1
ATOM 964 C CA . THR A 1 117 ? -14.461 -15.883 -8.828 1 91.81 117 THR A CA 1
ATOM 965 C C . THR A 1 117 ? -15.883 -15.68 -9.336 1 91.81 117 THR A C 1
ATOM 967 O O . THR A 1 117 ? -16.141 -15.805 -10.531 1 91.81 117 THR A O 1
ATOM 970 N N . THR A 1 118 ? -16.797 -15.43 -8.414 1 93.81 118 THR A N 1
ATOM 971 C CA . THR A 1 118 ? -18.203 -15.227 -8.75 1 93.81 118 THR A CA 1
ATOM 972 C C . THR A 1 118 ? -18.578 -13.75 -8.68 1 93.81 118 THR A C 1
ATOM 974 O O . THR A 1 118 ? -17.844 -12.953 -8.094 1 93.81 118 THR A O 1
ATOM 977 N N . LEU A 1 119 ? -19.688 -13.445 -9.281 1 95.56 119 LEU A N 1
ATOM 978 C CA . LEU A 1 119 ? -20.172 -12.062 -9.281 1 95.56 119 LEU A CA 1
ATOM 979 C C . LEU A 1 119 ? -20.5 -11.609 -7.863 1 95.56 119 LEU A C 1
ATOM 981 O O . LEU A 1 119 ? -20.25 -10.461 -7.504 1 95.56 119 LEU A O 1
ATOM 985 N N . ILE A 1 120 ? -21.062 -12.445 -7.055 1 97 120 ILE A N 1
ATOM 986 C CA . ILE A 1 120 ? -21.453 -12.109 -5.688 1 97 120 ILE A CA 1
ATOM 987 C C . ILE A 1 120 ? -20.203 -11.773 -4.871 1 97 120 ILE A C 1
ATOM 989 O O . ILE A 1 120 ? -20.203 -10.812 -4.098 1 97 120 ILE A O 1
ATOM 993 N N . PHE A 1 121 ? -19.25 -12.578 -5.043 1 97.62 121 PHE A N 1
ATOM 994 C CA . PHE A 1 121 ? -17.984 -12.336 -4.348 1 97.62 121 PHE A CA 1
ATOM 995 C C . PHE A 1 121 ? -17.391 -11 -4.77 1 97.62 121 PHE A C 1
ATOM 997 O O . PHE A 1 121 ? -16.938 -10.211 -3.928 1 97.62 121 PHE A O 1
ATOM 1004 N N . LEU A 1 122 ? -17.375 -10.734 -6.035 1 98 122 LEU A N 1
ATOM 1005 C CA . LEU A 1 122 ? -16.844 -9.492 -6.578 1 98 122 LEU A CA 1
ATOM 1006 C C . LEU A 1 122 ? -17.625 -8.289 -6.066 1 98 122 LEU A C 1
ATOM 1008 O O . LEU A 1 122 ? -17.031 -7.262 -5.719 1 98 122 LEU A O 1
ATOM 1012 N N . MET A 1 123 ? -18.906 -8.359 -6.047 1 98.38 123 MET A N 1
ATOM 1013 C CA . MET A 1 123 ? -19.734 -7.27 -5.547 1 98.38 123 MET A CA 1
ATOM 1014 C C . MET A 1 123 ? -19.453 -6.996 -4.074 1 98.38 123 MET A C 1
ATOM 1016 O O . MET A 1 123 ? -19.438 -5.84 -3.645 1 98.38 123 MET A O 1
ATOM 1020 N N . ALA A 1 124 ? -19.266 -8.055 -3.326 1 98.62 124 ALA A N 1
ATOM 1021 C CA . ALA A 1 124 ? -18.906 -7.902 -1.92 1 98.62 124 ALA A CA 1
ATOM 1022 C C . ALA A 1 124 ? -17.578 -7.184 -1.774 1 98.62 124 ALA A C 1
ATOM 1024 O O . ALA A 1 124 ? -17.422 -6.293 -0.934 1 98.62 124 ALA A O 1
ATOM 1025 N N . LEU A 1 125 ? -16.625 -7.586 -2.57 1 98.81 125 LEU A N 1
ATOM 1026 C CA . LEU A 1 125 ? -15.32 -6.938 -2.561 1 98.81 125 LEU A CA 1
ATOM 1027 C C . LEU A 1 125 ? -15.453 -5.449 -2.873 1 98.81 125 LEU A C 1
ATOM 1029 O O . LEU A 1 125 ? -14.812 -4.617 -2.227 1 98.81 125 LEU A O 1
ATOM 1033 N N . PHE A 1 126 ? -16.281 -5.125 -3.809 1 98.75 126 PHE A N 1
ATOM 1034 C CA . PHE A 1 126 ? -16.469 -3.736 -4.207 1 98.75 126 PHE A CA 1
ATOM 1035 C C . PHE A 1 126 ? -17.125 -2.936 -3.086 1 98.75 126 PHE A C 1
ATOM 1037 O O . PHE A 1 126 ? -16.766 -1.775 -2.861 1 98.75 126 PHE A O 1
ATOM 1044 N N . LEU A 1 127 ? -18.062 -3.533 -2.467 1 98.75 127 LEU A N 1
ATOM 1045 C CA . LEU A 1 127 ? -18.703 -2.865 -1.337 1 98.75 127 LEU A CA 1
ATOM 1046 C C . LEU A 1 127 ? -17.688 -2.557 -0.244 1 98.75 127 LEU A C 1
ATOM 1048 O O . LEU A 1 127 ? -17.688 -1.455 0.312 1 98.75 127 LEU A O 1
ATOM 1052 N N . VAL A 1 128 ? -16.812 -3.502 0.069 1 98.88 128 VAL A N 1
ATOM 1053 C CA . VAL A 1 128 ? -15.789 -3.299 1.087 1 98.88 128 VAL A CA 1
ATOM 1054 C C . VAL A 1 128 ? -14.805 -2.236 0.619 1 98.88 128 VAL A C 1
ATOM 1056 O O . VAL A 1 128 ? -14.312 -1.438 1.422 1 98.88 128 VAL A O 1
ATOM 1059 N N . GLN A 1 129 ? -14.508 -2.229 -0.646 1 98.81 129 GLN A N 1
ATOM 1060 C CA . GLN A 1 129 ? -13.648 -1.196 -1.208 1 98.81 129 GLN A CA 1
ATOM 1061 C C . GLN A 1 129 ? -14.219 0.196 -0.967 1 98.81 129 GLN A C 1
ATOM 1063 O O . GLN A 1 129 ? -13.492 1.126 -0.62 1 98.81 129 GLN A O 1
ATOM 1068 N N . VAL A 1 130 ? -15.5 0.322 -1.205 1 98.62 130 VAL A N 1
ATOM 1069 C CA . VAL A 1 130 ? -16.172 1.6 -0.979 1 98.62 130 VAL A CA 1
ATOM 1070 C C . VAL A 1 130 ? -16.062 1.984 0.495 1 98.62 130 VAL A C 1
ATOM 1072 O O . VAL A 1 130 ? -15.781 3.141 0.823 1 98.62 130 VAL A O 1
ATOM 1075 N N . LEU A 1 131 ? -16.297 1.044 1.373 1 98.69 131 LEU A N 1
ATOM 1076 C CA . LEU A 1 131 ? -16.125 1.288 2.803 1 98.69 131 LEU A CA 1
ATOM 1077 C C . LEU A 1 131 ? -14.711 1.756 3.115 1 98.69 131 LEU A C 1
ATOM 1079 O O . LEU A 1 131 ? -14.523 2.705 3.879 1 98.69 131 LEU A O 1
ATOM 1083 N N . LEU A 1 132 ? -13.75 1.108 2.531 1 98.75 132 LEU A N 1
ATOM 1084 C CA . LEU A 1 132 ? -12.344 1.426 2.771 1 98.75 132 LEU A CA 1
ATOM 1085 C C . LEU A 1 132 ? -12.016 2.832 2.283 1 98.75 132 LEU A C 1
ATOM 1087 O O . LEU A 1 132 ? -11.359 3.602 2.988 1 98.75 132 LEU A O 1
ATOM 1091 N N . LEU A 1 133 ? -12.5 3.156 1.114 1 97.38 133 LEU A N 1
ATOM 1092 C CA . LEU A 1 133 ? -12.211 4.469 0.55 1 97.38 133 LEU A CA 1
ATOM 1093 C C . LEU A 1 133 ? -12.898 5.57 1.351 1 97.38 133 LEU A C 1
ATOM 1095 O O . LEU A 1 133 ? -12.367 6.668 1.5 1 97.38 133 LEU A O 1
ATOM 1099 N N . THR A 1 134 ? -14.094 5.297 1.82 1 97.81 134 THR A N 1
ATOM 1100 C CA . THR A 1 134 ? -14.781 6.238 2.689 1 97.81 134 THR A CA 1
ATOM 1101 C C . THR A 1 134 ? -14.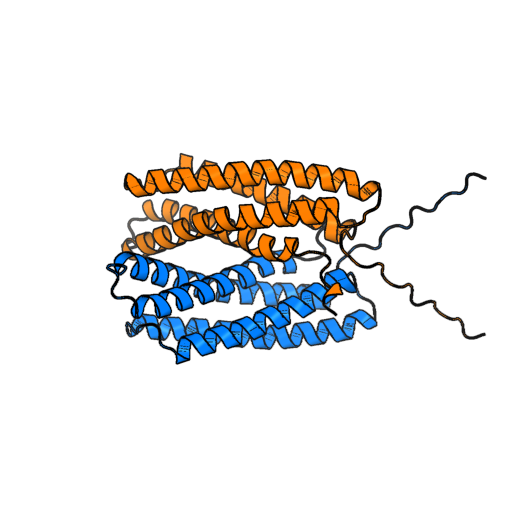008 6.449 3.988 1 97.81 134 THR A C 1
ATOM 1103 O O . THR A 1 134 ? -13.836 7.586 4.434 1 97.81 134 THR A O 1
ATOM 1106 N N . THR A 1 135 ? -13.555 5.363 4.562 1 98.06 135 THR A N 1
ATOM 1107 C CA . THR A 1 135 ? -12.742 5.43 5.773 1 98.06 135 THR A CA 1
ATOM 1108 C C . THR A 1 135 ? -11.477 6.254 5.531 1 98.06 135 THR A C 1
ATOM 1110 O O . THR A 1 135 ? -11.125 7.109 6.344 1 98.06 135 THR A O 1
ATOM 1113 N N . ALA A 1 136 ? -10.844 5.98 4.41 1 96.5 136 ALA A N 1
ATOM 1114 C CA . ALA A 1 136 ? -9.617 6.691 4.051 1 96.5 136 ALA A CA 1
ATOM 1115 C C . ALA A 1 136 ? -9.891 8.18 3.838 1 96.5 136 ALA A C 1
ATOM 1117 O O . ALA A 1 136 ? -9.047 9.023 4.141 1 96.5 136 ALA A O 1
ATOM 1118 N N . TRP A 1 137 ? -11.055 8.453 3.303 1 94.69 137 TRP A N 1
ATOM 1119 C CA . TRP A 1 137 ? -11.438 9.844 3.092 1 94.69 137 TRP A CA 1
ATOM 1120 C C . TRP A 1 137 ? -11.523 10.594 4.418 1 94.69 137 TRP A C 1
ATOM 1122 O O . TRP A 1 137 ? -11 11.703 4.547 1 94.69 137 TRP A O 1
ATOM 1132 N N . TYR A 1 138 ? -12.156 10.047 5.363 1 94.88 138 TYR A N 1
ATOM 1133 C CA . TYR A 1 138 ? -12.258 10.664 6.68 1 94.88 138 TYR A CA 1
ATOM 1134 C C . TYR A 1 138 ? -10.891 10.789 7.332 1 94.88 138 TYR A C 1
ATOM 1136 O O . TYR A 1 138 ? -10.609 11.766 8.031 1 94.88 138 TYR A O 1
ATOM 1144 N N . GLY A 1 139 ? -10.078 9.82 7.152 1 94.12 139 GLY A N 1
ATOM 1145 C CA . GLY A 1 139 ? -8.719 9.922 7.656 1 94.12 139 GLY A CA 1
ATOM 1146 C C . GLY A 1 139 ? -7.93 11.055 7.031 1 94.12 139 GLY A C 1
ATOM 1147 O O . GLY A 1 139 ? -7.219 11.781 7.73 1 94.12 139 GLY A O 1
ATOM 1148 N N . ALA A 1 140 ? -8.031 11.102 5.77 1 93 140 ALA A N 1
ATOM 1149 C CA . ALA A 1 140 ? -7.375 12.195 5.055 1 93 140 ALA A CA 1
ATOM 1150 C C . ALA A 1 140 ? -7.887 13.547 5.527 1 93 140 ALA A C 1
ATOM 1152 O O . ALA A 1 140 ? -7.117 14.508 5.645 1 93 140 ALA A O 1
ATOM 1153 N N . GLU A 1 141 ? -9.164 13.641 5.738 1 92 141 GLU A N 1
ATOM 1154 C CA . GLU A 1 141 ? -9.742 14.875 6.246 1 92 141 GLU A CA 1
ATOM 1155 C C . GLU A 1 141 ? -9.125 15.273 7.582 1 92 141 GLU A C 1
ATOM 1157 O O . GLU A 1 141 ? -8.828 16.453 7.812 1 92 141 GLU A O 1
ATOM 1162 N N . LEU A 1 142 ? -8.906 14.32 8.414 1 91.44 142 LEU A N 1
ATOM 1163 C CA . LEU A 1 142 ? -8.297 14.578 9.719 1 91.44 142 LEU A CA 1
ATOM 1164 C C . LEU A 1 142 ? -6.918 15.203 9.562 1 91.44 142 LEU A C 1
ATOM 1166 O O . LEU A 1 142 ? -6.578 16.156 10.266 1 91.44 142 LEU A O 1
ATOM 1170 N N . VAL A 1 143 ? -6.203 14.773 8.625 1 89.31 143 VAL A N 1
ATOM 1171 C CA . VAL A 1 143 ? -4.82 15.219 8.477 1 89.31 143 VAL A CA 1
ATOM 1172 C C . VAL A 1 143 ? -4.777 16.5 7.652 1 89.31 143 VAL A C 1
ATOM 1174 O O . VAL A 1 143 ? -4.195 17.5 8.078 1 89.31 143 VAL A O 1
ATOM 1177 N N . TYR A 1 144 ? -5.477 16.516 6.621 1 88.62 144 TYR A N 1
ATOM 1178 C CA . TYR A 1 144 ? -5.234 17.562 5.641 1 88.62 144 TYR A CA 1
ATOM 1179 C C . TYR A 1 144 ? -6.168 18.75 5.871 1 88.62 144 TYR A C 1
ATOM 1181 O O . TYR A 1 144 ? -5.848 19.875 5.496 1 88.62 144 TYR A O 1
ATOM 1189 N N . ARG A 1 145 ? -7.273 18.516 6.422 1 88 145 ARG A N 1
ATOM 1190 C CA . ARG A 1 145 ? -8.188 19.609 6.699 1 88 145 ARG A CA 1
ATOM 1191 C C . ARG A 1 145 ? -8.016 20.125 8.125 1 88 145 ARG A C 1
ATOM 1193 O O . ARG A 1 145 ? -7.98 21.344 8.352 1 88 145 ARG A O 1
ATOM 1200 N N . TYR A 1 146 ? -7.809 19.203 9.031 1 88.31 146 TYR A N 1
ATOM 1201 C CA . TYR A 1 146 ? -7.84 19.609 10.438 1 88.31 146 TYR A CA 1
ATOM 1202 C C . TYR A 1 146 ? -6.449 19.547 11.055 1 88.31 146 TYR A C 1
ATOM 1204 O O . TYR A 1 146 ? -6.262 19.891 12.219 1 88.31 146 TYR A O 1
ATOM 1212 N N . GLY A 1 147 ? -5.508 19.016 10.281 1 86.75 147 GLY A N 1
ATOM 1213 C CA . GLY A 1 147 ? -4.125 18.984 10.734 1 86.75 147 GLY A CA 1
ATOM 1214 C C . GLY A 1 147 ? -3.887 18.031 11.883 1 86.75 147 GLY A C 1
ATOM 1215 O O . GLY A 1 147 ? -3.033 18.281 12.734 1 86.75 147 GLY A O 1
ATOM 1216 N N . TYR A 1 148 ? -4.734 17.094 11.93 1 86.5 148 TYR A N 1
ATOM 1217 C CA . TYR A 1 148 ? -4.559 16.094 12.984 1 86.5 148 TYR A CA 1
ATOM 1218 C C . TYR A 1 148 ? -3.205 15.414 12.859 1 86.5 148 TYR A C 1
ATOM 1220 O O . TYR A 1 148 ? -2.859 14.891 11.797 1 86.5 148 TYR A O 1
ATOM 1228 N N . GLY A 1 149 ? -2.428 15.469 13.953 1 85.75 149 GLY A N 1
ATOM 1229 C CA . GLY A 1 149 ? -1.112 14.844 13.961 1 85.75 149 GLY A CA 1
ATOM 1230 C C . GLY A 1 149 ? -0.039 15.711 13.328 1 85.75 149 GLY A C 1
ATOM 1231 O O . GLY A 1 149 ? 1.122 15.305 13.242 1 85.75 149 GLY A O 1
ATOM 1232 N N . VAL A 1 150 ? -0.427 16.859 12.914 1 85.19 150 VAL A N 1
ATOM 1233 C CA . VAL A 1 150 ? 0.519 17.781 12.289 1 85.19 150 VAL A CA 1
ATOM 1234 C C . VAL A 1 150 ? 1.016 18.781 13.32 1 85.19 150 VAL A C 1
ATOM 1236 O O . VAL A 1 150 ? 0.228 19.312 14.109 1 85.19 150 VAL A O 1
ATOM 1239 N N . LEU A 1 151 ? 2.248 19.047 13.328 1 81.69 151 LEU A N 1
ATOM 1240 C CA . LEU A 1 151 ? 2.801 20.031 14.25 1 81.69 151 LEU A CA 1
ATOM 1241 C C . LEU A 1 151 ? 2.35 21.438 13.875 1 81.69 151 LEU A C 1
ATOM 1243 O O . LEU A 1 151 ? 2.266 21.766 12.695 1 81.69 151 LEU A O 1
ATOM 1247 N N . PRO A 1 152 ? 2.025 22.25 14.93 1 73.12 152 PRO A N 1
ATOM 1248 C CA . PRO A 1 152 ? 1.622 23.625 14.648 1 73.12 152 PRO A CA 1
ATOM 1249 C C . PRO A 1 152 ? 2.697 24.422 13.898 1 73.12 152 PRO A C 1
ATOM 1251 O O . PRO A 1 152 ? 3.891 24.234 14.156 1 73.12 152 PRO A O 1
ATOM 1254 N N . VAL A 1 153 ? 2.277 24.922 12.766 1 63.81 153 VAL A N 1
ATOM 1255 C CA . VAL A 1 153 ? 3.193 25.766 11.992 1 63.81 153 VAL A CA 1
ATOM 1256 C C . VAL A 1 153 ? 3.729 26.891 12.867 1 63.81 153 VAL A C 1
ATOM 1258 O O . VAL A 1 153 ? 2.957 27.609 13.516 1 63.81 153 VAL A O 1
ATOM 1261 N N . LYS A 1 154 ? 4.941 26.859 13.43 1 56.34 154 LYS A N 1
ATOM 1262 C CA . LYS A 1 154 ? 5.535 27.953 14.188 1 56.34 154 LYS A CA 1
ATOM 1263 C C . LYS A 1 154 ? 5.43 29.266 13.414 1 56.34 154 LYS A C 1
ATOM 1265 O O . LYS A 1 154 ? 5.77 29.328 12.234 1 56.34 154 LYS A O 1
ATOM 1270 N N . ALA A 1 155 ? 4.43 30.125 13.664 1 49.28 155 ALA A N 1
ATOM 1271 C CA . ALA A 1 155 ? 4.383 31.5 13.164 1 49.28 155 ALA A CA 1
ATOM 1272 C C . ALA A 1 155 ? 5.777 32.125 13.117 1 49.28 155 ALA A C 1
ATOM 1274 O O . ALA A 1 155 ? 6.504 32.094 14.109 1 49.28 155 ALA A O 1
ATOM 1275 N N . GLU A 1 156 ? 6.574 31.859 12.125 1 45.84 156 GLU A N 1
ATOM 1276 C CA . GLU A 1 156 ? 7.699 32.781 12.078 1 45.84 156 GLU A CA 1
ATOM 1277 C C . GLU A 1 156 ? 7.312 34.156 12.625 1 45.84 156 GLU A C 1
ATOM 1279 O O . GLU A 1 156 ? 6.383 34.781 12.125 1 45.84 156 GLU A O 1
ATOM 1284 N N . GLN A 1 157 ? 7.359 34.438 13.836 1 41.31 157 GLN A N 1
ATOM 1285 C CA . GLN A 1 157 ? 7.297 35.781 14.344 1 41.31 157 GLN A CA 1
ATOM 1286 C C . GLN A 1 157 ? 7.98 36.781 13.398 1 41.31 157 GLN A C 1
ATOM 1288 O O . GLN A 1 157 ? 9.164 36.625 13.094 1 41.31 157 GLN A O 1
ATOM 1293 N N . THR A 1 158 ? 7.355 37.281 12.398 1 42.47 158 THR A N 1
ATOM 1294 C CA . THR A 1 158 ? 7.855 38.5 11.789 1 42.47 158 THR A CA 1
ATOM 1295 C C . THR A 1 158 ? 8.445 39.438 12.852 1 42.47 158 THR A C 1
ATOM 1297 O O . THR A 1 158 ? 7.707 40.062 13.609 1 42.47 158 THR A O 1
ATOM 1300 N N . VAL A 1 159 ? 9.453 39.156 13.539 1 43.53 159 VAL A N 1
ATOM 1301 C CA . VAL A 1 159 ? 10.18 40.188 14.273 1 43.53 159 VAL A CA 1
ATOM 1302 C C . VAL A 1 159 ? 10.289 41.438 13.414 1 43.53 159 VAL A C 1
ATOM 1304 O O . VAL A 1 159 ? 10.945 41.438 12.367 1 43.53 159 VAL A O 1
ATOM 1307 N N . SER A 1 160 ? 9.266 42.219 13.266 1 42.69 160 SER A N 1
ATOM 1308 C CA . SER A 1 160 ? 9.5 43.594 12.828 1 42.69 160 SER A CA 1
ATOM 1309 C C . SER A 1 160 ? 10.812 44.125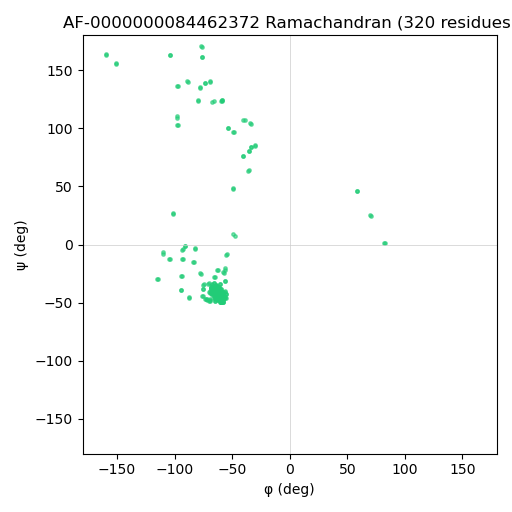 13.391 1 42.69 160 SER A C 1
ATOM 1311 O O . SER A 1 160 ? 11.062 44.031 14.594 1 42.69 160 SER A O 1
ATOM 1313 N N . PRO A 1 161 ? 11.797 44.188 12.562 1 44.72 161 PRO A N 1
ATOM 1314 C CA . PRO A 1 161 ? 12.875 44.969 13.141 1 44.72 161 PRO A CA 1
ATOM 1315 C C . PRO A 1 161 ? 12.367 46.188 13.891 1 44.72 161 PRO A C 1
ATOM 1317 O O . PRO A 1 161 ? 11.492 46.906 13.398 1 44.72 161 PRO A O 1
ATOM 1320 N N . HIS A 1 162 ? 12.375 46.281 15.188 1 34.81 162 HIS A N 1
ATOM 1321 C CA . HIS A 1 162 ? 12.414 47.625 15.703 1 34.81 162 HIS A CA 1
ATOM 1322 C C . HIS A 1 162 ? 13.562 48.406 15.086 1 34.81 162 HIS A C 1
ATOM 1324 O O . HIS A 1 162 ? 14.641 47.875 14.836 1 34.81 162 HIS A O 1
ATOM 1330 N N . MET B 1 1 ? -16.109 20.516 -1.512 1 35.97 1 MET B N 1
ATOM 1331 C CA . MET B 1 1 ? -15.984 19.219 -0.856 1 35.97 1 MET B CA 1
ATOM 1332 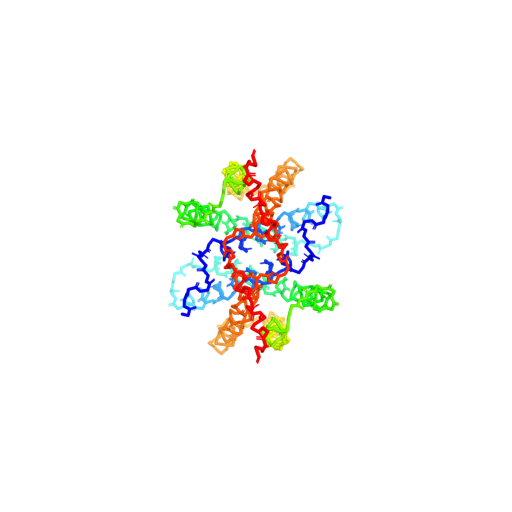C C . MET B 1 1 ? -14.719 18.5 -1.327 1 35.97 1 MET B C 1
ATOM 1334 O O . MET B 1 1 ? -14 17.906 -0.521 1 35.97 1 MET B O 1
ATOM 1338 N N . ILE B 1 2 ? -14.562 18.359 -2.723 1 44.19 2 ILE B N 1
ATOM 1339 C CA . ILE B 1 2 ? -13.398 17.797 -3.41 1 44.19 2 ILE B CA 1
ATOM 1340 C C . ILE B 1 2 ? -12.141 18.547 -2.977 1 44.19 2 ILE B C 1
ATOM 1342 O O . ILE B 1 2 ? -11.023 18.078 -3.223 1 44.19 2 ILE B O 1
ATOM 1346 N N . GLU B 1 3 ? -12.328 19.562 -2.293 1 53.47 3 GLU B N 1
ATOM 1347 C CA . GLU B 1 3 ? -11.227 20.484 -2.021 1 53.47 3 GLU B CA 1
ATOM 1348 C C . GLU B 1 3 ? -10.367 20 -0.859 1 53.47 3 GLU B C 1
ATOM 1350 O O . GLU B 1 3 ? -9.43 20.672 -0.445 1 53.47 3 GLU B O 1
ATOM 1355 N N . ILE B 1 4 ? -10.805 18.891 -0.269 1 50.88 4 ILE B N 1
ATOM 1356 C CA . ILE B 1 4 ? -10.133 18.516 0.969 1 50.88 4 ILE B CA 1
ATOM 1357 C C . ILE B 1 4 ? -8.75 17.938 0.654 1 50.88 4 ILE B C 1
ATOM 1359 O O . ILE B 1 4 ? -7.797 18.172 1.398 1 50.88 4 ILE B O 1
ATOM 1363 N N . ILE B 1 5 ? -8.656 17.219 -0.516 1 58.62 5 ILE B N 1
ATOM 1364 C CA . ILE B 1 5 ? -7.367 16.625 -0.854 1 58.62 5 ILE B CA 1
ATOM 1365 C C . ILE B 1 5 ? -6.625 17.531 -1.827 1 58.62 5 ILE B C 1
ATOM 1367 O O . ILE B 1 5 ? -7.023 17.672 -2.986 1 58.62 5 ILE B O 1
ATOM 1371 N N . PRO B 1 6 ? -5.699 18.203 -1.244 1 63.78 6 PRO B N 1
ATOM 1372 C CA . PRO B 1 6 ? -5.043 19.188 -2.1 1 63.78 6 PRO B CA 1
ATOM 1373 C C . PRO B 1 6 ? -4.418 18.578 -3.348 1 63.78 6 PRO B C 1
ATOM 1375 O O . PRO B 1 6 ? -4.301 19.234 -4.379 1 63.78 6 PRO B O 1
ATOM 1378 N N . ASN B 1 7 ? -4.109 17.234 -3.232 1 78.62 7 ASN B N 1
ATOM 1379 C CA . ASN B 1 7 ? -3.477 16.562 -4.359 1 78.62 7 ASN B CA 1
ATOM 1380 C C . ASN B 1 7 ? -3.652 15.047 -4.273 1 78.62 7 ASN B C 1
ATOM 1382 O O . ASN B 1 7 ? -4.051 14.523 -3.23 1 78.62 7 ASN B O 1
ATOM 1386 N N . TRP B 1 8 ? -3.439 14.375 -5.328 1 89.44 8 TRP B N 1
ATOM 1387 C CA . TRP B 1 8 ? -3.674 12.945 -5.438 1 89.44 8 TRP B CA 1
ATOM 1388 C C . TRP B 1 8 ? -2.418 12.156 -5.082 1 89.44 8 TRP B C 1
ATOM 1390 O O . TRP B 1 8 ? -2.443 10.922 -5.02 1 89.44 8 TRP B O 1
ATOM 1400 N N . HIS B 1 9 ? -1.363 12.906 -4.773 1 94.62 9 HIS B N 1
ATOM 1401 C CA . HIS B 1 9 ? -0.057 12.281 -4.586 1 94.62 9 HIS B CA 1
ATOM 1402 C C . HIS B 1 9 ? -0.082 11.281 -3.434 1 94.62 9 HIS B C 1
ATOM 1404 O O . HIS B 1 9 ? 0.333 10.133 -3.596 1 94.62 9 HIS B O 1
ATOM 1410 N N . PRO B 1 10 ? -0.699 11.586 -2.336 1 91.62 10 PRO B N 1
ATOM 1411 C CA . PRO B 1 10 ? -0.684 10.641 -1.214 1 91.62 10 PRO B CA 1
ATOM 1412 C C . PRO B 1 10 ? -1.42 9.344 -1.523 1 91.62 10 PRO B C 1
ATOM 1414 O O . PRO B 1 10 ? -1.058 8.281 -1.002 1 91.62 10 PRO B O 1
ATOM 1417 N N . ILE B 1 11 ? -2.363 9.336 -2.355 1 93 11 ILE B N 1
ATOM 1418 C CA . ILE B 1 11 ? -3.129 8.148 -2.727 1 93 11 ILE B CA 1
ATOM 1419 C C . ILE B 1 11 ? -2.207 7.129 -3.385 1 93 11 ILE B C 1
ATOM 1421 O O . ILE B 1 11 ? -2.203 5.953 -3.006 1 93 11 ILE B O 1
ATOM 1425 N N . PHE B 1 12 ? -1.423 7.562 -4.277 1 96.44 12 PHE B N 1
ATOM 1426 C CA . PHE B 1 12 ? -0.579 6.652 -5.047 1 96.44 12 PHE B CA 1
ATOM 1427 C C . PHE B 1 12 ? 0.626 6.207 -4.227 1 96.44 12 PHE B C 1
ATOM 1429 O O . PHE B 1 12 ? 1.189 5.141 -4.473 1 96.44 12 PHE B O 1
ATOM 1436 N N . VAL B 1 13 ? 1.013 7.023 -3.266 1 97.38 13 VAL B N 1
ATOM 1437 C CA . VAL B 1 13 ? 2.131 6.688 -2.389 1 97.38 13 VAL B CA 1
ATOM 1438 C C . VAL B 1 13 ? 1.824 5.398 -1.633 1 97.38 13 VAL B C 1
ATOM 1440 O O . VAL B 1 13 ? 2.721 4.586 -1.393 1 97.38 13 VAL B O 1
ATOM 1443 N N . HIS B 1 14 ? 0.548 5.191 -1.299 1 97.62 14 HIS B N 1
ATOM 1444 C CA . HIS B 1 14 ? 0.152 3.975 -0.603 1 97.62 14 HIS B CA 1
ATOM 1445 C C . HIS B 1 14 ? 0.59 2.732 -1.372 1 97.62 14 HIS B C 1
ATOM 1447 O O . HIS B 1 14 ? 1.15 1.801 -0.79 1 97.62 14 HIS B O 1
ATOM 1453 N N . PHE B 1 15 ? 0.41 2.781 -2.592 1 98.5 15 PHE B N 1
ATOM 1454 C CA . PHE B 1 15 ? 0.67 1.623 -3.438 1 98.5 15 PHE B CA 1
ATOM 1455 C C . PHE B 1 15 ? 2.168 1.392 -3.594 1 98.5 15 PHE B C 1
ATOM 1457 O O . PHE B 1 15 ? 2.648 0.269 -3.424 1 98.5 15 PHE B O 1
ATOM 1464 N N . THR B 1 16 ? 2.852 2.473 -3.877 1 98.69 16 THR B N 1
ATOM 1465 C CA . THR B 1 16 ? 4.293 2.352 -4.059 1 98.69 16 THR B CA 1
ATOM 1466 C C . THR B 1 16 ? 4.945 1.765 -2.809 1 98.69 16 THR B C 1
ATOM 1468 O O . THR B 1 16 ? 5.672 0.771 -2.891 1 98.69 16 THR B O 1
ATOM 1471 N N . VAL B 1 17 ? 4.648 2.287 -1.692 1 98.62 17 VAL B N 1
ATOM 1472 C CA . VAL B 1 17 ? 5.305 1.916 -0.443 1 98.62 17 VAL B CA 1
ATOM 1473 C C . VAL B 1 17 ? 4.898 0.499 -0.046 1 98.62 17 VAL B C 1
ATOM 1475 O O . VAL B 1 17 ? 5.754 -0.34 0.247 1 98.62 17 VAL B O 1
ATOM 1478 N N . ALA B 1 18 ? 3.676 0.216 -0.096 1 98.75 18 ALA B N 1
ATOM 1479 C CA . ALA B 1 18 ? 3.18 -1.066 0.394 1 98.75 18 ALA B CA 1
ATOM 1480 C C . ALA B 1 18 ? 3.625 -2.211 -0.512 1 98.75 18 ALA B C 1
ATOM 1482 O O . ALA B 1 18 ? 4.141 -3.225 -0.034 1 98.75 18 ALA B O 1
ATOM 1483 N N . LEU B 1 19 ? 3.441 -2.045 -1.779 1 98.88 19 LEU B N 1
ATOM 1484 C CA . LEU B 1 19 ? 3.697 -3.141 -2.707 1 98.88 19 LEU B CA 1
ATOM 1485 C C . LEU B 1 19 ? 5.188 -3.453 -2.781 1 98.88 19 LEU B C 1
ATOM 1487 O O . LEU B 1 19 ? 5.578 -4.621 -2.822 1 98.88 19 LEU B O 1
ATOM 1491 N N . PHE B 1 20 ? 6.016 -2.42 -2.818 1 98.94 20 PHE B N 1
ATOM 1492 C CA . PHE B 1 20 ? 7.449 -2.688 -2.863 1 98.94 20 PHE B CA 1
ATOM 1493 C C . PHE B 1 20 ? 7.918 -3.354 -1.573 1 98.94 20 PHE B C 1
ATOM 1495 O O . PHE B 1 20 ? 8.695 -4.305 -1.607 1 98.94 20 PHE B O 1
ATOM 1502 N N . THR B 1 21 ? 7.461 -2.861 -0.476 1 98.81 21 THR B N 1
ATOM 1503 C CA . THR B 1 21 ? 7.863 -3.408 0.815 1 98.81 21 THR B CA 1
ATOM 1504 C C . THR B 1 21 ? 7.43 -4.863 0.946 1 98.81 21 THR B C 1
ATOM 1506 O O . THR B 1 21 ? 8.203 -5.707 1.408 1 98.81 21 THR B O 1
ATOM 1509 N N . VAL B 1 22 ? 6.227 -5.16 0.542 1 98.81 22 VAL B N 1
ATOM 1510 C CA . VAL B 1 22 ? 5.746 -6.535 0.593 1 98.81 22 VAL B CA 1
ATOM 1511 C C . VAL B 1 22 ? 6.625 -7.426 -0.281 1 98.81 22 VAL B C 1
ATOM 1513 O O . VAL B 1 22 ? 6.973 -8.539 0.11 1 98.81 22 VAL B O 1
ATOM 1516 N N . SER B 1 23 ? 6.945 -6.918 -1.463 1 98.88 23 SER B N 1
ATOM 1517 C CA . SER B 1 23 ? 7.828 -7.672 -2.348 1 98.88 23 SER B CA 1
ATOM 1518 C C . SER B 1 23 ? 9.156 -7.992 -1.668 1 98.88 23 SER B C 1
ATOM 1520 O O . SER B 1 23 ? 9.625 -9.133 -1.709 1 98.88 23 SER B O 1
ATOM 1522 N N . VAL B 1 24 ? 9.734 -7.027 -1.044 1 98.81 24 VAL B N 1
ATOM 1523 C CA . VAL B 1 24 ? 11.023 -7.199 -0.371 1 98.81 24 VAL B CA 1
ATOM 1524 C C . VAL B 1 24 ? 10.891 -8.242 0.735 1 98.81 24 VAL B C 1
ATOM 1526 O O . VAL B 1 24 ? 11.719 -9.148 0.851 1 98.81 24 VAL B O 1
ATOM 1529 N N . ILE B 1 25 ? 9.875 -8.172 1.528 1 98.69 25 ILE B N 1
ATOM 1530 C CA . ILE B 1 25 ? 9.648 -9.094 2.635 1 98.69 25 ILE B CA 1
ATOM 1531 C C . ILE B 1 25 ? 9.477 -10.508 2.098 1 98.69 25 ILE B C 1
ATOM 1533 O O . ILE B 1 25 ? 10.062 -11.453 2.629 1 98.69 25 ILE B O 1
ATOM 1537 N N . LEU B 1 26 ? 8.719 -10.664 1.021 1 98.25 26 LEU B N 1
ATOM 1538 C CA . LEU B 1 26 ? 8.445 -11.992 0.481 1 98.25 26 LEU B CA 1
ATOM 1539 C C . LEU B 1 26 ? 9.703 -12.594 -0.137 1 98.25 26 LEU B C 1
ATOM 1541 O O . LEU B 1 26 ? 9.969 -13.781 0.03 1 98.25 26 LEU B O 1
ATOM 1545 N N . TYR B 1 27 ? 10.461 -11.789 -0.849 1 97.81 27 TYR B N 1
ATOM 1546 C CA . TYR B 1 27 ? 11.703 -12.32 -1.406 1 97.81 27 TYR B CA 1
ATOM 1547 C C . TYR B 1 27 ? 12.672 -12.719 -0.299 1 97.81 27 TYR B C 1
ATOM 1549 O O . TYR B 1 27 ? 13.414 -13.695 -0.442 1 97.81 27 TYR B O 1
ATOM 1557 N N . ALA B 1 28 ? 12.695 -11.961 0.763 1 97.56 28 ALA B N 1
ATOM 1558 C CA . ALA B 1 28 ? 13.508 -12.344 1.912 1 97.56 28 ALA B CA 1
ATOM 1559 C C . ALA B 1 28 ? 13.062 -13.68 2.492 1 97.56 28 ALA B C 1
ATOM 1561 O O . ALA B 1 28 ? 13.891 -14.531 2.812 1 97.56 28 ALA B O 1
ATOM 1562 N N . LEU B 1 29 ? 11.773 -13.875 2.621 1 95.62 29 LEU B N 1
ATOM 1563 C CA . LEU B 1 29 ? 11.227 -15.125 3.145 1 95.62 29 LEU B CA 1
ATOM 1564 C C . LEU B 1 29 ? 11.562 -16.297 2.225 1 95.62 29 LEU B C 1
ATOM 1566 O O . LEU B 1 29 ? 11.898 -17.375 2.697 1 95.62 29 LEU B O 1
ATOM 1570 N N . ILE B 1 30 ? 11.43 -16.047 0.954 1 94.06 30 ILE B N 1
ATOM 1571 C CA . ILE B 1 30 ? 11.734 -17.062 -0.038 1 94.06 30 ILE B CA 1
ATOM 1572 C C . ILE B 1 30 ? 13.195 -17.484 0.084 1 94.06 30 ILE B C 1
ATOM 1574 O O . ILE B 1 30 ? 13.516 -18.672 0.077 1 94.06 30 ILE B O 1
ATOM 1578 N N . TYR B 1 31 ? 14 -16.5 0.182 1 93.5 31 TYR B N 1
ATOM 1579 C CA . TYR B 1 31 ? 15.43 -16.766 0.293 1 93.5 31 TYR B CA 1
ATOM 1580 C C . TYR B 1 31 ? 15.734 -17.562 1.554 1 93.5 31 TYR B C 1
ATOM 1582 O O . TYR B 1 31 ? 16.5 -18.547 1.511 1 93.5 31 TYR B O 1
ATOM 1590 N N . LEU B 1 32 ? 15.148 -17.234 2.66 1 91.44 32 LEU B N 1
ATOM 1591 C CA . LEU B 1 32 ? 15.367 -17.906 3.93 1 91.44 32 LEU B CA 1
ATOM 1592 C C . LEU B 1 32 ? 14.797 -19.328 3.893 1 91.44 32 LEU B C 1
ATOM 1594 O O . LEU B 1 32 ? 15.383 -20.25 4.465 1 91.44 32 LEU B O 1
ATOM 1598 N N . ALA B 1 33 ? 13.719 -19.484 3.238 1 87.62 33 ALA B N 1
ATOM 1599 C CA . ALA B 1 33 ? 13.062 -20.797 3.141 1 87.62 33 ALA B CA 1
ATOM 1600 C C . ALA B 1 33 ? 13.875 -21.734 2.264 1 87.62 33 ALA B C 1
ATOM 1602 O O . ALA B 1 33 ? 13.758 -22.969 2.396 1 87.62 33 ALA B O 1
ATOM 1603 N N . SER B 1 34 ? 14.5 -21.203 1.292 1 80.25 34 SER B N 1
ATOM 1604 C CA . SER B 1 34 ? 15.32 -22.047 0.422 1 80.25 34 SER B CA 1
ATOM 1605 C C . SER B 1 34 ? 16.359 -22.812 1.221 1 80.25 34 SER B C 1
ATOM 1607 O O . SER B 1 34 ? 16.844 -23.859 0.773 1 80.25 34 SER B O 1
ATOM 1609 N N . TYR B 1 35 ? 16.641 -22.375 2.342 1 79.56 35 TYR B N 1
ATOM 1610 C CA . TYR B 1 35 ? 17.609 -23.047 3.184 1 79.56 35 TYR B CA 1
ATOM 1611 C C . TYR B 1 35 ? 16.938 -24.031 4.129 1 79.56 35 TYR B C 1
ATOM 1613 O O . TYR B 1 35 ? 17.609 -24.828 4.781 1 79.56 35 TYR B O 1
ATOM 1621 N N . THR B 1 36 ? 15.664 -23.828 4.125 1 73.69 36 THR B N 1
ATOM 1622 C CA . THR B 1 36 ? 14.984 -24.703 5.066 1 73.69 36 THR B CA 1
ATOM 1623 C C . THR B 1 36 ? 14.406 -25.922 4.348 1 73.69 36 THR B C 1
ATOM 1625 O O . THR B 1 36 ? 14.07 -25.859 3.164 1 73.69 36 THR B O 1
ATOM 1628 N N . HIS B 1 37 ? 14.875 -27.156 4.457 1 63.62 37 HIS B N 1
ATOM 1629 C CA . HIS B 1 37 ? 14.484 -28.438 3.893 1 63.62 37 HIS B CA 1
ATOM 1630 C C . HIS B 1 37 ? 12.984 -28.672 4.035 1 63.62 37 HIS B C 1
ATOM 1632 O O . HIS B 1 37 ? 12.508 -29.797 3.904 1 63.62 37 HIS B O 1
ATOM 1638 N N . TRP B 1 38 ? 12.305 -27.734 4.453 1 58.09 38 TRP B N 1
ATOM 1639 C CA . TRP B 1 38 ? 10.891 -28.031 4.648 1 58.09 38 TRP B CA 1
ATOM 1640 C C . TRP B 1 38 ? 10.148 -28.031 3.316 1 58.09 38 TRP B C 1
ATOM 1642 O O . TRP B 1 38 ? 10.586 -27.391 2.354 1 58.09 38 TRP B O 1
ATOM 1652 N N . ASN B 1 39 ? 9.234 -29.094 3.109 1 60.09 39 ASN B N 1
ATOM 1653 C CA . ASN B 1 39 ? 8.367 -29.312 1.953 1 60.09 39 ASN B CA 1
ATOM 1654 C C . ASN B 1 39 ? 7.59 -28.047 1.596 1 60.09 39 ASN B C 1
ATOM 1656 O O . ASN B 1 39 ? 6.359 -28.062 1.562 1 60.09 39 ASN B O 1
ATOM 1660 N N . THR B 1 40 ? 8.242 -26.828 1.479 1 70.56 40 THR B N 1
ATOM 1661 C CA . THR B 1 40 ? 7.613 -25.516 1.356 1 70.56 40 THR B CA 1
ATOM 1662 C C . THR B 1 40 ? 7.641 -25.047 -0.092 1 70.56 40 THR B C 1
ATOM 1664 O O . THR B 1 40 ? 7.352 -23.875 -0.372 1 70.56 40 THR B O 1
ATOM 1667 N N . ARG B 1 41 ? 7.68 -26.094 -0.928 1 78.88 41 ARG B N 1
ATOM 1668 C CA . ARG B 1 41 ? 7.93 -25.734 -2.32 1 78.88 41 ARG B CA 1
ATOM 1669 C C . ARG B 1 41 ? 6.715 -25.047 -2.932 1 78.88 41 ARG B C 1
ATOM 1671 O O . ARG B 1 41 ? 6.84 -23.984 -3.547 1 78.88 41 ARG B O 1
ATOM 1678 N N . PRO B 1 42 ? 5.57 -25.703 -2.67 1 84.19 42 PRO B N 1
ATOM 1679 C CA . PRO B 1 42 ? 4.41 -25.031 -3.268 1 84.19 42 PRO B CA 1
ATOM 1680 C C . PRO B 1 42 ? 4.191 -23.625 -2.725 1 84.19 42 PRO B C 1
ATOM 1682 O O . PRO B 1 42 ? 3.799 -22.719 -3.471 1 84.19 42 PRO B O 1
ATOM 1685 N N . LEU B 1 43 ? 4.449 -23.469 -1.471 1 89.38 43 LEU B N 1
ATOM 1686 C CA . LEU B 1 43 ? 4.301 -22.156 -0.846 1 89.38 43 LEU B CA 1
ATOM 1687 C C . LEU B 1 43 ? 5.328 -21.172 -1.4 1 89.38 43 LEU B C 1
ATOM 1689 O O . LEU B 1 43 ? 5 -20.016 -1.668 1 89.38 43 LEU B O 1
ATOM 1693 N N . ILE B 1 44 ? 6.48 -21.703 -1.63 1 91 44 ILE B N 1
ATOM 1694 C CA . ILE B 1 44 ? 7.562 -20.859 -2.123 1 91 44 ILE B CA 1
ATOM 1695 C C . ILE B 1 44 ? 7.238 -20.375 -3.535 1 91 44 ILE B C 1
ATOM 1697 O O . ILE B 1 44 ? 7.516 -19.234 -3.885 1 91 44 ILE B O 1
ATOM 1701 N N . VAL B 1 45 ? 6.672 -21.25 -4.273 1 92.06 45 VAL B N 1
ATOM 1702 C CA . VAL B 1 45 ? 6.293 -20.906 -5.637 1 92.06 45 VAL B CA 1
ATOM 1703 C C . VAL B 1 45 ? 5.242 -19.797 -5.617 1 92.06 45 VAL B C 1
ATOM 1705 O O . VAL B 1 45 ? 5.34 -18.828 -6.371 1 92.06 45 VAL B O 1
ATOM 1708 N N . GLU B 1 46 ? 4.23 -19.922 -4.773 1 94.94 46 GLU B N 1
ATOM 1709 C CA . GLU B 1 46 ? 3.199 -18.891 -4.672 1 94.94 46 GLU B CA 1
ATOM 1710 C C . GLU B 1 46 ? 3.783 -17.578 -4.195 1 94.94 46 GLU B C 1
ATOM 1712 O O . GLU B 1 46 ? 3.467 -16.516 -4.742 1 94.94 46 GLU B O 1
ATOM 1717 N N . LEU B 1 47 ? 4.641 -17.734 -3.227 1 96.38 47 LEU B N 1
ATOM 1718 C CA . LEU B 1 47 ? 5.238 -16.516 -2.682 1 96.38 47 LEU B CA 1
ATOM 1719 C C . LEU B 1 47 ? 6.078 -15.797 -3.736 1 96.38 47 LEU B C 1
ATOM 1721 O O . LEU B 1 47 ? 6.117 -14.57 -3.775 1 96.38 47 LEU B O 1
ATOM 1725 N N . ASP B 1 48 ? 6.727 -16.547 -4.539 1 95.88 48 ASP B N 1
ATOM 1726 C CA . ASP B 1 48 ? 7.523 -15.969 -5.613 1 95.88 48 ASP B CA 1
ATOM 1727 C C . ASP B 1 48 ? 6.641 -15.227 -6.613 1 95.88 48 ASP B C 1
ATOM 1729 O O . ASP B 1 48 ? 7 -14.141 -7.078 1 95.88 48 ASP B O 1
ATOM 1733 N N . ILE B 1 49 ? 5.543 -15.844 -6.91 1 97.44 49 ILE B N 1
ATOM 1734 C CA . ILE B 1 49 ? 4.594 -15.227 -7.824 1 97.44 49 ILE B CA 1
ATOM 1735 C C . ILE B 1 49 ? 4.094 -13.906 -7.234 1 97.44 49 ILE B C 1
ATOM 1737 O O . ILE B 1 49 ? 4.082 -12.883 -7.918 1 97.44 49 ILE B O 1
ATOM 1741 N N . VAL B 1 50 ? 3.74 -13.883 -6 1 98.56 50 VAL B N 1
ATOM 1742 C CA . VAL B 1 50 ? 3.217 -12.703 -5.328 1 98.56 50 VAL B CA 1
ATOM 1743 C C . VAL B 1 50 ? 4.297 -11.625 -5.258 1 98.56 50 VAL B C 1
ATOM 1745 O O . VAL B 1 50 ? 4.039 -10.453 -5.555 1 98.56 50 VAL B O 1
ATOM 1748 N N . ALA B 1 51 ? 5.48 -12.016 -4.879 1 98.62 51 ALA B N 1
ATOM 1749 C CA . ALA B 1 51 ? 6.586 -11.07 -4.762 1 98.62 51 ALA B CA 1
ATOM 1750 C C . ALA B 1 51 ? 6.875 -10.398 -6.098 1 98.62 51 ALA B C 1
ATOM 1752 O O . ALA B 1 51 ? 7.066 -9.18 -6.156 1 98.62 51 ALA B O 1
ATOM 1753 N N . ARG B 1 52 ? 6.879 -11.156 -7.082 1 98.12 52 ARG B N 1
ATOM 1754 C CA . ARG B 1 52 ? 7.18 -10.648 -8.414 1 98.12 52 ARG B CA 1
ATOM 1755 C C . ARG B 1 52 ? 6.113 -9.664 -8.883 1 98.12 52 ARG B C 1
ATOM 1757 O O . ARG B 1 52 ? 6.43 -8.57 -9.344 1 98.12 52 ARG B O 1
ATOM 1764 N N . TRP B 1 53 ? 4.906 -10.039 -8.75 1 98.56 53 TRP B N 1
ATOM 1765 C CA . TRP B 1 53 ? 3.809 -9.188 -9.188 1 98.56 53 TRP B CA 1
ATOM 1766 C C . TRP B 1 53 ? 3.74 -7.914 -8.344 1 98.56 53 TRP B C 1
ATOM 1768 O O . TRP B 1 53 ? 3.438 -6.836 -8.859 1 98.56 53 TRP B O 1
ATOM 1778 N N . CYS B 1 54 ? 3.953 -8.023 -7.066 1 98.81 54 CYS B N 1
ATOM 1779 C CA . CYS B 1 54 ? 3.988 -6.844 -6.215 1 98.81 54 CYS B CA 1
ATOM 1780 C C . CYS B 1 54 ? 5.074 -5.875 -6.664 1 98.81 54 CYS B C 1
ATOM 1782 O O . CYS B 1 54 ? 4.871 -4.66 -6.648 1 98.81 54 CYS B O 1
ATOM 1784 N N . LEU B 1 55 ? 6.203 -6.422 -7.012 1 98.81 55 LEU B N 1
ATOM 1785 C CA . LEU B 1 55 ? 7.293 -5.566 -7.473 1 98.81 55 LEU B CA 1
ATOM 1786 C C . LEU B 1 55 ? 6.922 -4.871 -8.781 1 98.81 55 LEU B C 1
ATOM 1788 O O . LEU B 1 55 ? 7.164 -3.672 -8.938 1 98.81 55 LEU B O 1
ATOM 1792 N N . TRP B 1 56 ? 6.34 -5.582 -9.672 1 98.69 56 TRP B N 1
ATOM 1793 C CA . TRP B 1 56 ? 5.922 -5 -10.938 1 98.69 56 TRP B CA 1
ATOM 1794 C C . TRP B 1 56 ? 4.848 -3.938 -10.727 1 98.69 56 TRP B C 1
ATOM 1796 O O . TRP B 1 56 ? 4.898 -2.861 -11.328 1 98.69 56 TRP B O 1
ATOM 1806 N N . LEU B 1 57 ? 3.889 -4.219 -9.914 1 98.75 57 LEU B N 1
ATOM 1807 C CA . LEU B 1 57 ? 2.826 -3.262 -9.625 1 98.75 57 LEU B CA 1
ATOM 1808 C C . LEU B 1 57 ? 3.371 -2.061 -8.859 1 98.75 57 LEU B C 1
ATOM 1810 O O . LEU B 1 57 ? 2.891 -0.938 -9.031 1 98.75 57 LEU B O 1
ATOM 1814 N N . ALA B 1 58 ? 4.352 -2.318 -8 1 98.81 58 ALA B N 1
ATOM 1815 C CA . ALA B 1 58 ? 5.016 -1.217 -7.312 1 98.81 58 ALA B CA 1
ATOM 1816 C C . ALA B 1 58 ? 5.699 -0.281 -8.305 1 98.81 58 ALA B C 1
ATOM 1818 O O . ALA B 1 58 ? 5.629 0.942 -8.164 1 98.81 58 ALA B O 1
ATOM 1819 N N . ALA B 1 59 ? 6.375 -0.855 -9.258 1 98.81 59 ALA B N 1
ATOM 1820 C CA . ALA B 1 59 ? 7.047 -0.056 -10.281 1 98.81 59 ALA B CA 1
ATOM 1821 C C . ALA B 1 59 ? 6.043 0.803 -11.055 1 98.81 59 ALA B C 1
ATOM 1823 O O . ALA B 1 59 ? 6.262 2.004 -11.234 1 98.81 59 ALA B O 1
ATOM 1824 N N . LEU B 1 60 ? 4.965 0.2 -11.438 1 98.56 60 LEU B N 1
ATOM 1825 C CA . LEU B 1 60 ? 3.916 0.938 -12.133 1 98.56 60 LEU B CA 1
ATOM 1826 C C . LEU B 1 60 ? 3.355 2.049 -11.25 1 98.56 60 LEU B C 1
ATOM 1828 O O . LEU B 1 60 ? 3.178 3.18 -11.703 1 98.56 60 LEU B O 1
ATOM 1832 N N . SER B 1 61 ? 3.098 1.766 -10.047 1 98.56 61 SER B N 1
ATOM 1833 C CA . SER B 1 61 ? 2.551 2.73 -9.102 1 98.56 61 SER B CA 1
ATOM 1834 C C . SER B 1 61 ? 3.529 3.871 -8.844 1 98.56 61 SER B C 1
ATOM 1836 O O . SER B 1 61 ? 3.119 5.012 -8.625 1 98.56 61 SER B O 1
ATOM 1838 N N . THR B 1 62 ? 4.793 3.52 -8.828 1 98.75 62 THR B N 1
ATOM 1839 C CA . THR B 1 62 ? 5.816 4.527 -8.57 1 98.75 62 THR B CA 1
ATOM 1840 C C . THR B 1 62 ? 5.816 5.594 -9.656 1 98.75 62 THR B C 1
ATOM 1842 O O . THR B 1 62 ? 5.98 6.781 -9.375 1 98.75 62 THR B O 1
ATOM 1845 N N . VAL B 1 63 ? 5.625 5.211 -10.852 1 98.56 63 VAL B N 1
ATOM 1846 C CA . VAL B 1 63 ? 5.562 6.16 -11.953 1 98.56 63 VAL B CA 1
ATOM 1847 C C . VAL B 1 63 ? 4.391 7.117 -11.742 1 98.56 63 VAL B C 1
ATOM 1849 O O . VAL B 1 63 ? 4.543 8.336 -11.875 1 98.56 63 VAL B O 1
ATOM 1852 N N . THR B 1 64 ? 3.252 6.555 -11.383 1 98 64 THR B N 1
ATOM 1853 C CA . THR B 1 64 ? 2.08 7.391 -11.141 1 98 64 THR B CA 1
ATOM 1854 C C . THR B 1 64 ? 2.291 8.266 -9.906 1 98 64 THR B C 1
ATOM 1856 O O . THR B 1 64 ? 1.869 9.43 -9.883 1 98 64 THR B O 1
ATOM 1859 N N . THR B 1 65 ? 2.928 7.727 -8.883 1 98.31 65 THR B N 1
ATOM 1860 C CA . THR B 1 65 ? 3.203 8.461 -7.652 1 98.31 65 THR B CA 1
ATOM 1861 C C . THR B 1 65 ? 4.078 9.68 -7.93 1 98.31 65 THR B C 1
ATOM 1863 O O . THR B 1 65 ? 3.758 10.789 -7.496 1 98.31 65 THR B O 1
ATOM 1866 N N . VAL B 1 66 ? 5.156 9.477 -8.648 1 98.38 66 VAL B N 1
ATOM 1867 C CA . VAL B 1 66 ? 6.094 10.555 -8.945 1 98.38 66 VAL B CA 1
ATOM 1868 C C . VAL B 1 66 ? 5.422 11.578 -9.859 1 98.38 66 VAL B C 1
ATOM 1870 O O . VAL B 1 66 ? 5.621 12.781 -9.703 1 98.38 66 VAL B O 1
ATOM 1873 N N . SER B 1 67 ? 4.637 11.125 -10.844 1 97.81 67 SER B N 1
ATOM 1874 C CA . SER B 1 67 ? 3.893 12.039 -11.703 1 97.81 67 SER B CA 1
ATOM 1875 C C . SER B 1 67 ? 2.953 12.922 -10.891 1 97.81 67 SER B C 1
ATOM 1877 O O . SER B 1 67 ? 2.926 14.141 -11.07 1 97.81 67 SER B O 1
ATOM 1879 N N . ALA B 1 68 ? 2.188 12.328 -10 1 96.56 68 ALA B N 1
ATOM 1880 C CA . ALA B 1 68 ? 1.311 13.094 -9.117 1 96.56 68 ALA B CA 1
ATOM 1881 C C . ALA B 1 68 ? 2.117 13.992 -8.188 1 96.56 68 ALA B C 1
ATOM 1883 O O . ALA B 1 68 ? 1.673 15.086 -7.836 1 96.56 68 ALA B O 1
ATOM 1884 N N . GLY B 1 69 ? 3.26 13.5 -7.777 1 96.44 69 GLY B N 1
ATOM 1885 C CA . GLY B 1 69 ? 4.152 14.305 -6.953 1 96.44 69 GLY B CA 1
ATOM 1886 C C . GLY B 1 69 ? 4.629 15.562 -7.648 1 96.44 69 GLY B C 1
ATOM 1887 O O . GLY B 1 69 ? 4.695 16.625 -7.035 1 96.44 69 GLY B O 1
ATOM 1888 N N . PHE B 1 70 ? 4.98 15.445 -8.898 1 96.12 70 PHE B N 1
ATOM 1889 C CA . PHE B 1 70 ? 5.379 16.625 -9.672 1 96.12 70 PHE B CA 1
ATOM 1890 C C . PHE B 1 70 ? 4.223 17.609 -9.797 1 96.12 70 PHE B C 1
ATOM 1892 O O . PHE B 1 70 ? 4.426 18.812 -9.711 1 96.12 70 PHE B O 1
ATOM 1899 N N . TYR B 1 71 ? 3.062 17.094 -10.031 1 94.12 71 TYR B N 1
ATOM 1900 C CA . TYR B 1 71 ? 1.896 17.969 -10.062 1 94.12 71 TYR B CA 1
ATOM 1901 C C . TYR B 1 71 ? 1.745 18.719 -8.742 1 94.12 71 TYR B C 1
ATOM 1903 O O . TYR B 1 71 ? 1.527 19.938 -8.734 1 94.12 71 TYR B O 1
ATOM 1911 N N . ALA B 1 72 ? 1.889 18.031 -7.656 1 90.81 72 ALA B N 1
ATOM 1912 C CA . ALA B 1 72 ? 1.812 18.656 -6.336 1 90.81 72 ALA B CA 1
ATOM 1913 C C . ALA B 1 72 ? 2.957 19.641 -6.125 1 90.81 72 ALA B C 1
ATOM 1915 O O . ALA B 1 72 ? 2.766 20.703 -5.539 1 90.81 72 ALA B O 1
ATOM 1916 N N . PHE B 1 73 ? 4.113 19.266 -6.582 1 91.38 73 PHE B N 1
ATOM 1917 C CA . PHE B 1 73 ? 5.32 20.078 -6.449 1 91.38 73 PHE B CA 1
ATOM 1918 C C . PHE B 1 73 ? 5.109 21.453 -7.055 1 91.38 73 PHE B C 1
ATOM 1920 O O . PHE B 1 73 ? 5.582 22.453 -6.508 1 91.38 73 PHE B O 1
ATOM 1927 N N . TYR B 1 74 ? 4.324 21.562 -8.031 1 90.69 74 TYR B N 1
ATOM 1928 C CA . TYR B 1 74 ? 4.195 22.828 -8.758 1 90.69 74 TYR B CA 1
ATOM 1929 C C . TYR B 1 74 ? 2.896 23.531 -8.391 1 90.69 74 TYR B C 1
ATOM 1931 O O . TYR B 1 74 ? 2.721 24.719 -8.695 1 90.69 74 TYR B O 1
ATOM 1939 N N . THR B 1 75 ? 1.979 22.859 -7.73 1 87.19 75 THR B N 1
ATOM 1940 C CA . THR B 1 75 ? 0.665 23.469 -7.562 1 87.19 75 THR B CA 1
ATOM 1941 C C . THR B 1 75 ? 0.387 23.766 -6.09 1 87.19 75 THR B C 1
ATOM 1943 O O . THR B 1 75 ? -0.411 24.656 -5.77 1 87.19 75 THR B O 1
ATOM 1946 N N . VAL B 1 76 ? 0.969 22.969 -5.234 1 82.94 76 VAL B N 1
ATOM 1947 C CA . VAL B 1 76 ? 0.673 23.156 -3.816 1 82.94 76 VAL B CA 1
ATOM 1948 C C . VAL B 1 76 ? 1.5 24.312 -3.268 1 82.94 76 VAL B C 1
ATOM 1950 O O . VAL B 1 76 ? 2.725 24.328 -3.402 1 82.94 76 VAL B O 1
ATOM 1953 N N . LYS B 1 77 ? 0.805 25.297 -2.691 1 76.31 77 LYS B N 1
ATOM 1954 C CA . LYS B 1 77 ? 1.462 26.469 -2.137 1 76.31 77 LYS B CA 1
ATOM 1955 C C . LYS B 1 77 ? 2.178 26.141 -0.83 1 76.31 77 LYS B C 1
ATOM 1957 O O . LYS B 1 77 ? 1.727 25.281 -0.07 1 76.31 77 LYS B O 1
ATOM 1962 N N . HIS B 1 78 ? 3.328 26.703 -0.711 1 70.81 78 HIS B N 1
ATOM 1963 C CA . HIS B 1 78 ? 4.094 26.422 0.501 1 70.81 78 HIS B CA 1
ATOM 1964 C C . HIS B 1 78 ? 5.004 27.609 0.848 1 70.81 78 HIS B C 1
ATOM 1966 O O . HIS B 1 78 ? 5.23 28.484 0.018 1 70.81 78 HIS B O 1
ATOM 1972 N N . GLY B 1 79 ? 5.359 27.703 2.096 1 68.06 79 GLY B N 1
ATOM 1973 C CA . GLY B 1 79 ? 6.332 28.688 2.543 1 68.06 79 GLY B CA 1
ATOM 1974 C C . GLY B 1 79 ? 7.762 28.297 2.215 1 68.06 79 GLY B C 1
ATOM 1975 O O . GLY B 1 79 ? 8.016 27.188 1.731 1 68.06 79 GLY B O 1
ATOM 1976 N N . ALA B 1 80 ? 8.586 29.266 2.439 1 67.38 80 ALA B N 1
ATOM 1977 C CA . ALA B 1 80 ? 9.992 29.125 2.061 1 67.38 80 ALA B CA 1
ATOM 1978 C C . ALA B 1 80 ? 10.633 27.922 2.73 1 67.38 80 ALA B C 1
ATOM 1980 O O . ALA B 1 80 ? 11.383 27.172 2.096 1 67.38 80 ALA B O 1
ATOM 1981 N N . MET B 1 81 ? 10.453 27.688 4.059 1 68.5 81 MET B N 1
ATOM 1982 C CA . MET B 1 81 ? 11.078 26.594 4.797 1 68.5 81 MET B CA 1
ATOM 1983 C C . MET B 1 81 ? 10.625 25.234 4.254 1 68.5 81 MET B C 1
ATOM 1985 O O . MET B 1 81 ? 11.406 24.281 4.215 1 68.5 81 MET B O 1
ATOM 1989 N N . VAL B 1 82 ? 9.602 25.203 3.654 1 80 82 VAL B N 1
ATOM 1990 C CA . VAL B 1 82 ? 9.016 23.984 3.119 1 80 82 VAL B CA 1
ATOM 1991 C C . VAL B 1 82 ? 9.648 23.656 1.77 1 80 82 VAL B C 1
ATOM 1993 O O . VAL B 1 82 ? 9.758 22.484 1.399 1 80 82 VAL B O 1
ATOM 1996 N N . HIS B 1 83 ? 10.305 24.625 1.245 1 85.62 83 HIS B N 1
ATOM 1997 C CA . HIS B 1 83 ? 10.82 24.453 -0.108 1 85.62 83 HIS B CA 1
ATOM 1998 C C . HIS B 1 83 ? 12.055 23.562 -0.117 1 85.62 83 HIS B C 1
ATOM 2000 O O . HIS B 1 83 ? 12.18 22.672 -0.971 1 85.62 83 HIS B O 1
ATOM 2006 N N . ALA B 1 84 ? 12.984 23.734 0.77 1 89.88 84 ALA B N 1
ATOM 2007 C CA . ALA B 1 84 ? 14.203 22.922 0.815 1 89.88 84 ALA B CA 1
ATOM 2008 C C . ALA B 1 84 ? 13.883 21.453 1.002 1 89.88 84 ALA B C 1
ATOM 2010 O O . ALA B 1 84 ? 14.406 20.594 0.279 1 89.88 84 ALA B O 1
ATOM 2011 N N . VAL B 1 85 ? 13.047 21.141 1.976 1 92.31 85 VAL B N 1
ATOM 2012 C CA . VAL B 1 85 ? 12.695 19.766 2.258 1 92.31 85 VAL B CA 1
ATOM 2013 C C . VAL B 1 85 ? 11.945 19.156 1.069 1 92.31 85 VAL B C 1
ATOM 2015 O O . VAL B 1 85 ? 12.109 17.984 0.744 1 92.31 85 VAL B O 1
ATOM 2018 N N . LYS B 1 86 ? 11.148 19.969 0.468 1 94.38 86 LYS B N 1
ATOM 2019 C CA . LYS B 1 86 ? 10.422 19.562 -0.728 1 94.38 86 LYS B CA 1
ATOM 2020 C C . LYS B 1 86 ? 11.383 19.141 -1.836 1 94.38 86 LYS B C 1
ATOM 2022 O O . LYS B 1 86 ? 11.172 18.109 -2.484 1 94.38 86 LYS B O 1
ATOM 2027 N N . VAL B 1 87 ? 12.406 19.922 -2.062 1 95.5 87 VAL B N 1
ATOM 2028 C CA . VAL B 1 87 ? 13.398 19.641 -3.094 1 95.5 87 VAL B CA 1
ATOM 2029 C C . VAL B 1 87 ? 14.188 18.391 -2.719 1 95.5 87 VAL B C 1
ATOM 2031 O O . VAL B 1 87 ? 14.453 17.531 -3.57 1 95.5 87 VAL B O 1
ATOM 2034 N N . ILE B 1 88 ? 14.555 18.25 -1.498 1 96.5 88 ILE B N 1
ATOM 2035 C CA . ILE B 1 88 ? 15.266 17.078 -1.018 1 96.5 88 ILE B CA 1
ATOM 2036 C C . ILE B 1 88 ? 14.414 15.828 -1.254 1 96.5 88 ILE B C 1
ATOM 2038 O O . ILE B 1 88 ? 14.898 14.828 -1.789 1 96.5 88 ILE B O 1
ATOM 2042 N N . HIS B 1 89 ? 13.117 15.898 -0.83 1 97.81 89 HIS B N 1
ATOM 2043 C CA . HIS B 1 89 ? 12.195 14.797 -1.053 1 97.81 89 HIS B CA 1
ATOM 2044 C C . HIS B 1 89 ? 12.117 14.438 -2.531 1 97.81 89 HIS B C 1
ATOM 2046 O O . HIS B 1 89 ? 12.188 13.258 -2.891 1 97.81 89 HIS B O 1
ATOM 2052 N N . ARG B 1 90 ? 11.992 15.422 -3.357 1 97.62 90 ARG B N 1
ATOM 2053 C CA . ARG B 1 90 ? 11.914 15.195 -4.797 1 97.62 90 ARG B CA 1
ATOM 2054 C C . ARG B 1 90 ? 13.141 14.453 -5.305 1 97.62 90 ARG B C 1
ATOM 2056 O O . ARG B 1 90 ? 13.023 13.5 -6.078 1 97.62 90 ARG B O 1
ATOM 2063 N N . ASN B 1 91 ? 14.281 14.875 -4.93 1 98.25 91 ASN B N 1
ATOM 2064 C CA . ASN B 1 91 ? 15.523 14.242 -5.375 1 98.25 91 ASN B CA 1
ATOM 2065 C C . ASN B 1 91 ? 15.594 12.781 -4.93 1 98.25 91 ASN B C 1
ATOM 2067 O O . ASN B 1 91 ? 15.961 11.906 -5.715 1 98.25 91 ASN B O 1
ATOM 2071 N N . TRP B 1 92 ? 15.289 12.531 -3.689 1 98.25 92 TRP B N 1
ATOM 2072 C CA . TRP B 1 92 ? 15.258 11.164 -3.188 1 98.25 92 TRP B CA 1
ATOM 2073 C C . TRP B 1 92 ? 14.227 10.328 -3.941 1 98.25 92 TRP B C 1
ATOM 2075 O O . TRP B 1 92 ? 14.469 9.156 -4.242 1 98.25 92 TRP B O 1
ATOM 2085 N N . ALA B 1 93 ? 13.133 10.961 -4.246 1 98.69 93 ALA B N 1
ATOM 2086 C CA . ALA B 1 93 ? 12.047 10.266 -4.938 1 98.69 93 ALA B CA 1
ATOM 2087 C C . ALA B 1 93 ? 12.477 9.844 -6.34 1 98.69 93 ALA B C 1
ATOM 2089 O O . ALA B 1 93 ? 12.156 8.742 -6.789 1 98.69 93 ALA B O 1
ATOM 2090 N N . LEU B 1 94 ? 13.195 10.656 -7.023 1 98.69 94 LEU B N 1
ATOM 2091 C CA . LEU B 1 94 ? 13.641 10.352 -8.375 1 98.69 94 LEU B CA 1
ATOM 2092 C C . LEU B 1 94 ? 14.648 9.211 -8.375 1 98.69 94 LEU B C 1
ATOM 2094 O O . LEU B 1 94 ? 14.602 8.328 -9.227 1 98.69 94 LEU B O 1
ATOM 2098 N N . ILE B 1 95 ? 15.516 9.242 -7.43 1 98.69 95 ILE B N 1
ATOM 2099 C CA . ILE B 1 95 ? 16.484 8.156 -7.289 1 98.69 95 ILE B CA 1
ATOM 2100 C C . ILE B 1 95 ? 15.75 6.855 -6.961 1 98.69 95 ILE B C 1
ATOM 2102 O O . ILE B 1 95 ? 16.031 5.812 -7.559 1 98.69 95 ILE B O 1
ATOM 2106 N N . THR B 1 96 ? 14.844 6.926 -6.031 1 98.88 96 THR B N 1
ATOM 2107 C CA . THR B 1 96 ? 14.078 5.758 -5.609 1 98.88 96 THR B CA 1
ATOM 2108 C C . THR B 1 96 ? 13.281 5.184 -6.777 1 98.88 96 THR B C 1
ATOM 2110 O O . THR B 1 96 ? 13.289 3.975 -7.008 1 98.88 96 THR B O 1
ATOM 2113 N N . MET B 1 97 ? 12.625 6.082 -7.52 1 98.88 97 MET B N 1
ATOM 2114 C CA . MET B 1 97 ? 11.867 5.605 -8.672 1 98.88 97 MET B CA 1
ATOM 2115 C C . MET B 1 97 ? 12.773 4.887 -9.664 1 98.88 97 MET B C 1
ATOM 2117 O O . MET B 1 97 ? 12.445 3.795 -10.133 1 98.88 97 MET B O 1
ATOM 2121 N N . SER B 1 98 ? 13.883 5.504 -10.016 1 98.88 98 SER B N 1
ATOM 2122 C CA . SER B 1 98 ? 14.805 4.918 -10.977 1 98.88 98 SER B CA 1
ATOM 2123 C C . SER B 1 98 ? 15.266 3.533 -10.531 1 98.88 98 SER B C 1
ATOM 2125 O O . SER B 1 98 ? 15.312 2.602 -11.336 1 98.88 98 SER B O 1
ATOM 2127 N N . THR B 1 99 ? 15.516 3.4 -9.289 1 98.88 99 THR B N 1
ATOM 2128 C CA . THR B 1 99 ? 16.031 2.133 -8.789 1 98.88 99 THR B CA 1
ATOM 2129 C C . THR B 1 99 ? 14.914 1.09 -8.719 1 98.88 99 THR B C 1
ATOM 2131 O O . THR B 1 99 ? 15.156 -0.096 -8.961 1 98.88 99 THR B O 1
ATOM 2134 N N . ILE B 1 100 ? 13.711 1.487 -8.336 1 98.88 100 ILE B N 1
ATOM 2135 C CA . ILE B 1 100 ? 12.586 0.56 -8.328 1 98.88 100 ILE B CA 1
ATOM 2136 C C . ILE B 1 100 ? 12.328 0.051 -9.75 1 98.88 100 ILE B C 1
ATOM 2138 O O . ILE B 1 100 ? 12.102 -1.143 -9.953 1 98.88 100 ILE B O 1
ATOM 2142 N N . LEU B 1 101 ? 12.406 0.953 -10.742 1 98.81 101 LEU B N 1
ATOM 2143 C CA . LEU B 1 101 ? 12.219 0.554 -12.133 1 98.81 101 LEU B CA 1
ATOM 2144 C C . LEU B 1 101 ? 13.312 -0.412 -12.578 1 98.81 101 LEU B C 1
ATOM 2146 O O . LEU B 1 101 ? 13.039 -1.382 -13.289 1 98.81 101 LEU B O 1
ATOM 2150 N N . LEU B 1 102 ? 14.492 -0.108 -12.172 1 98.69 102 LEU B N 1
ATOM 2151 C CA . LEU B 1 102 ? 15.602 -1.006 -12.484 1 98.69 102 LEU B CA 1
ATOM 2152 C C . LEU B 1 102 ? 15.367 -2.387 -11.883 1 98.69 102 LEU B C 1
ATOM 2154 O O . LEU B 1 102 ? 15.609 -3.404 -12.539 1 98.69 102 LEU B O 1
ATOM 2158 N N . MET B 1 103 ? 14.938 -2.436 -10.609 1 98.75 103 MET B N 1
ATOM 2159 C CA . MET B 1 103 ? 14.648 -3.713 -9.969 1 98.75 103 MET B CA 1
ATOM 2160 C C . MET B 1 103 ? 13.539 -4.453 -10.703 1 98.75 103 MET B C 1
ATOM 2162 O O . MET B 1 103 ? 13.578 -5.68 -10.812 1 98.75 103 MET B O 1
ATOM 2166 N N . ALA B 1 104 ? 12.539 -3.736 -11.133 1 98.56 104 ALA B N 1
ATOM 2167 C CA . ALA B 1 104 ? 11.43 -4.344 -11.867 1 98.56 104 ALA B CA 1
ATOM 2168 C C . ALA B 1 104 ? 11.93 -4.996 -13.156 1 98.56 104 ALA B C 1
ATOM 2170 O O . ALA B 1 104 ? 11.492 -6.094 -13.508 1 98.56 104 ALA B O 1
ATOM 2171 N N . PHE B 1 105 ? 12.82 -4.371 -13.852 1 98 105 PHE B N 1
ATOM 2172 C CA . PHE B 1 105 ? 13.406 -4.941 -15.055 1 98 105 PHE B CA 1
ATOM 2173 C C . PHE B 1 105 ? 14.234 -6.176 -14.719 1 98 105 PHE B C 1
ATOM 2175 O O . PHE B 1 105 ? 14.195 -7.172 -15.445 1 98 105 PHE B O 1
ATOM 2182 N N . TRP B 1 106 ? 14.969 -6.039 -13.664 1 98 106 TRP B N 1
ATOM 2183 C CA . TRP B 1 106 ? 15.812 -7.156 -13.242 1 98 106 TRP B CA 1
ATOM 2184 C C . TRP B 1 106 ? 14.961 -8.383 -12.93 1 98 106 TRP B C 1
ATOM 2186 O O . TRP B 1 106 ? 15.344 -9.508 -13.266 1 98 106 TRP B O 1
ATOM 2196 N N . VAL B 1 107 ? 13.891 -8.195 -12.336 1 97 107 VAL B N 1
ATOM 2197 C CA . VAL B 1 107 ? 13.023 -9.312 -11.977 1 97 107 VAL B CA 1
ATOM 2198 C C . VAL B 1 107 ? 12.445 -9.953 -13.242 1 97 107 VAL B C 1
ATOM 2200 O O . VAL B 1 107 ? 12.258 -11.164 -13.305 1 97 107 VAL B O 1
ATOM 2203 N N . VAL B 1 108 ? 12.125 -9.156 -14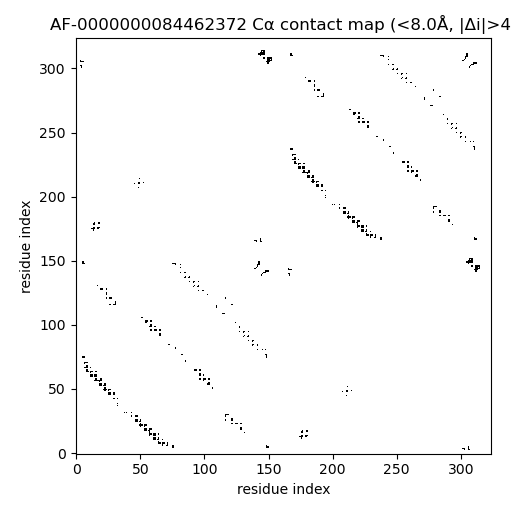.258 1 96.38 108 VAL B N 1
ATOM 2204 C CA . VAL B 1 108 ? 11.664 -9.703 -15.523 1 96.38 108 VAL B CA 1
ATOM 2205 C C . VAL B 1 108 ? 12.742 -10.617 -16.109 1 96.38 108 VAL B C 1
ATOM 2207 O O . VAL B 1 108 ? 12.445 -11.727 -16.562 1 96.38 108 VAL B O 1
ATOM 2210 N N . TRP B 1 109 ? 13.922 -10.125 -16.078 1 95.06 109 TRP B N 1
ATOM 2211 C CA . TRP B 1 109 ? 15.047 -10.898 -16.578 1 95.06 109 TRP B CA 1
ATOM 2212 C C . TRP B 1 109 ? 15.211 -12.203 -15.812 1 95.06 109 TRP B C 1
ATOM 2214 O O . TRP B 1 109 ? 15.391 -13.266 -16.406 1 95.06 109 TRP B O 1
ATOM 2224 N N . ARG B 1 110 ? 15.078 -12.148 -14.562 1 94.19 110 ARG B N 1
ATOM 2225 C CA . ARG B 1 110 ? 15.227 -13.32 -13.711 1 94.19 110 ARG B CA 1
ATOM 2226 C C . ARG B 1 110 ? 14.094 -14.312 -13.938 1 94.19 110 ARG B C 1
ATOM 2228 O O . ARG B 1 110 ? 14.297 -15.523 -13.875 1 94.19 110 ARG B O 1
ATOM 2235 N N . TYR B 1 111 ? 12.961 -13.758 -14.125 1 93.31 111 TYR B N 1
ATOM 2236 C CA . TYR B 1 111 ? 11.789 -14.586 -14.406 1 93.31 111 TYR B CA 1
ATOM 2237 C C . TYR B 1 111 ? 11.977 -15.367 -15.695 1 93.31 111 TYR B C 1
ATOM 2239 O O . TYR B 1 111 ? 11.727 -16.578 -15.734 1 93.31 111 TYR B O 1
ATOM 2247 N N . ILE B 1 112 ? 12.469 -14.758 -16.75 1 94.25 112 ILE B N 1
ATOM 2248 C CA . ILE B 1 112 ? 12.672 -15.375 -18.047 1 94.25 112 ILE B CA 1
ATOM 2249 C C . ILE B 1 112 ? 13.742 -16.469 -17.953 1 94.25 112 ILE B C 1
ATOM 2251 O O . ILE B 1 112 ? 13.617 -17.531 -18.562 1 94.25 112 ILE B O 1
ATOM 2255 N N . LYS B 1 113 ? 14.695 -16.312 -17.125 1 94.62 113 LYS B N 1
ATOM 2256 C CA . LYS B 1 113 ? 15.82 -17.234 -17 1 94.62 113 LYS B CA 1
ATOM 2257 C C . LYS B 1 113 ? 15.562 -18.281 -15.93 1 94.62 113 LYS B C 1
ATOM 2259 O O . LYS B 1 113 ? 16.406 -19.125 -15.664 1 94.62 113 LYS B O 1
ATOM 2264 N N . HIS B 1 114 ? 14.43 -18.156 -15.219 1 92.06 114 HIS B N 1
ATOM 2265 C CA . HIS B 1 114 ? 14.039 -19.078 -14.164 1 92.06 114 HIS B CA 1
ATOM 2266 C C . HIS B 1 114 ? 15.094 -19.141 -13.07 1 92.06 114 HIS B C 1
ATOM 2268 O O . HIS B 1 114 ? 15.5 -20.219 -12.641 1 92.06 114 HIS B O 1
ATOM 2274 N N . GLN B 1 115 ? 15.531 -17.969 -12.688 1 90.19 115 GLN B N 1
ATOM 2275 C CA . GLN B 1 115 ? 16.562 -17.891 -11.664 1 90.19 115 GLN B CA 1
ATOM 2276 C C . GLN B 1 115 ? 15.961 -17.844 -10.266 1 90.19 115 GLN B C 1
ATOM 2278 O O . GLN B 1 115 ? 14.938 -17.188 -10.047 1 90.19 115 GLN B O 1
ATOM 2283 N N . LYS B 1 116 ? 16.578 -18.5 -9.414 1 88.25 116 LYS B N 1
ATOM 2284 C CA . LYS B 1 116 ? 16.188 -18.438 -8.016 1 88.25 116 LYS B CA 1
ATOM 2285 C C . LYS B 1 116 ? 16.656 -17.125 -7.371 1 88.25 116 LYS B C 1
ATOM 2287 O O . LYS B 1 116 ? 17.531 -16.453 -7.906 1 88.25 116 LYS B O 1
ATOM 2292 N N . THR B 1 117 ? 16.016 -16.844 -6.246 1 91.62 117 THR B N 1
ATOM 2293 C CA . THR B 1 117 ? 16.391 -15.625 -5.527 1 91.62 117 THR B CA 1
ATOM 2294 C C . THR B 1 117 ? 17.797 -15.742 -4.973 1 91.62 117 THR B C 1
ATOM 2296 O O . THR B 1 117 ? 18.125 -16.703 -4.27 1 91.62 117 THR B O 1
ATOM 2299 N N . THR B 1 118 ? 18.672 -14.805 -5.352 1 93.69 118 THR B N 1
ATOM 2300 C CA . THR B 1 118 ? 20.062 -14.797 -4.918 1 93.69 118 THR B CA 1
ATOM 2301 C C . THR B 1 118 ? 20.281 -13.742 -3.844 1 93.69 118 THR B C 1
ATOM 2303 O O . THR B 1 118 ? 19.453 -12.844 -3.664 1 93.69 118 THR B O 1
ATOM 2306 N N . LEU B 1 119 ? 21.391 -13.883 -3.156 1 95.44 119 LEU B N 1
ATOM 2307 C CA . LEU B 1 119 ? 21.734 -12.93 -2.104 1 95.44 119 LEU B CA 1
ATOM 2308 C C . LEU B 1 119 ? 21.984 -11.539 -2.686 1 95.44 119 LEU B C 1
ATOM 2310 O O . LEU B 1 119 ? 21.609 -10.539 -2.074 1 95.44 119 LEU B O 1
ATOM 2314 N N . ILE B 1 120 ? 22.578 -11.43 -3.814 1 97.06 120 ILE B N 1
ATOM 2315 C CA . ILE B 1 120 ? 22.859 -10.148 -4.449 1 97.06 120 ILE B CA 1
ATOM 2316 C C . ILE B 1 120 ? 21.562 -9.43 -4.793 1 97.06 120 ILE B C 1
ATOM 2318 O O . ILE B 1 120 ? 21.438 -8.219 -4.582 1 97.06 120 ILE B O 1
ATOM 2322 N N . PHE B 1 121 ? 20.672 -10.203 -5.367 1 97.75 121 PHE B N 1
ATOM 2323 C CA . PHE B 1 121 ? 19.359 -9.641 -5.699 1 97.75 121 PHE B CA 1
ATOM 2324 C C . PHE B 1 121 ? 18.656 -9.133 -4.445 1 97.75 121 PHE B C 1
ATOM 2326 O O . PHE B 1 121 ? 18.094 -8.039 -4.441 1 97.75 121 PHE B O 1
ATOM 2333 N N . LEU B 1 122 ? 18.703 -9.875 -3.385 1 97.94 122 LEU B N 1
ATOM 2334 C CA . LEU B 1 122 ? 18.062 -9.516 -2.123 1 97.94 122 LEU B CA 1
ATOM 2335 C C . LEU B 1 122 ? 18.703 -8.266 -1.524 1 97.94 122 LEU B C 1
ATOM 2337 O O . LEU B 1 122 ? 18.016 -7.387 -1.02 1 97.94 122 LEU B O 1
ATOM 2341 N N . MET B 1 123 ? 20 -8.188 -1.524 1 98.38 123 MET B N 1
ATOM 2342 C CA . MET B 1 123 ? 20.703 -7.016 -1.008 1 98.38 123 MET B CA 1
ATOM 2343 C C . MET B 1 123 ? 20.328 -5.762 -1.792 1 98.38 123 MET B C 1
ATOM 2345 O O . MET B 1 123 ? 20.188 -4.684 -1.215 1 98.38 123 MET B O 1
ATOM 2349 N N . ALA B 1 124 ? 20.234 -5.918 -3.096 1 98.56 124 ALA B N 1
ATOM 2350 C CA . ALA B 1 124 ? 19.797 -4.797 -3.926 1 98.56 124 ALA B CA 1
ATOM 2351 C C . ALA B 1 124 ? 18.391 -4.344 -3.545 1 98.56 124 ALA B C 1
ATOM 2353 O O . ALA B 1 124 ? 18.125 -3.145 -3.439 1 98.56 124 ALA B O 1
ATOM 2354 N N . LEU B 1 125 ? 17.516 -5.293 -3.359 1 98.81 125 LEU B N 1
ATOM 2355 C CA . LEU B 1 125 ? 16.156 -4.984 -2.936 1 98.81 125 LEU B CA 1
ATOM 2356 C C . LEU B 1 125 ? 16.172 -4.23 -1.61 1 98.81 125 LEU B C 1
ATOM 2358 O O . LEU B 1 125 ? 15.422 -3.26 -1.442 1 98.81 125 LEU B O 1
ATOM 2362 N N . PHE B 1 126 ? 16.984 -4.633 -0.713 1 98.75 126 PHE B N 1
ATOM 2363 C CA . PHE B 1 126 ? 17.062 -4.004 0.6 1 98.75 126 PHE B CA 1
ATOM 2364 C C . PHE B 1 126 ? 17.578 -2.578 0.487 1 98.75 126 PHE B C 1
ATOM 2366 O O . PHE B 1 126 ? 17.109 -1.682 1.191 1 98.75 126 PHE B O 1
ATOM 2373 N N . LEU B 1 127 ? 18.562 -2.414 -0.329 1 98.75 127 LEU B N 1
ATOM 2374 C CA . LEU B 1 127 ? 19.078 -1.069 -0.548 1 98.75 127 LEU B CA 1
ATOM 2375 C C . LEU B 1 127 ? 17.984 -0.144 -1.083 1 98.75 127 LEU B C 1
ATOM 2377 O O . LEU B 1 127 ? 17.859 0.993 -0.625 1 98.75 127 LEU B O 1
ATOM 2381 N N . VAL B 1 128 ? 17.203 -0.625 -2.043 1 98.88 128 VAL B N 1
ATOM 2382 C CA . VAL B 1 128 ? 16.109 0.174 -2.609 1 98.88 128 VAL B CA 1
ATOM 2383 C C . VAL B 1 128 ? 15.047 0.43 -1.546 1 98.88 128 VAL B C 1
ATOM 2385 O O . VAL B 1 128 ? 14.453 1.509 -1.502 1 98.88 128 VAL B O 1
ATOM 2388 N N . GLN B 1 129 ? 14.82 -0.533 -0.707 1 98.88 129 GLN B N 1
ATOM 2389 C CA . GLN B 1 129 ? 13.891 -0.358 0.401 1 98.88 129 GLN B CA 1
ATOM 2390 C C . GLN B 1 129 ? 14.32 0.79 1.309 1 98.88 129 GLN B C 1
ATOM 2392 O O . GLN B 1 129 ? 13.492 1.59 1.744 1 98.88 129 GLN B O 1
ATOM 2397 N N . VAL B 1 130 ? 15.578 0.812 1.609 1 98.62 130 VAL B N 1
ATOM 2398 C CA . VAL B 1 130 ? 16.109 1.883 2.443 1 98.62 130 VAL B CA 1
ATOM 2399 C C . VAL B 1 130 ? 15.914 3.229 1.752 1 98.62 130 VAL B C 1
ATOM 2401 O O . VAL B 1 130 ? 15.516 4.207 2.389 1 98.62 130 VAL B O 1
ATOM 2404 N N . LEU B 1 131 ? 16.203 3.297 0.482 1 98.69 131 LEU B N 1
ATOM 2405 C CA . LEU B 1 131 ? 15.953 4.512 -0.288 1 98.69 131 LEU B CA 1
ATOM 2406 C C . LEU B 1 131 ? 14.484 4.918 -0.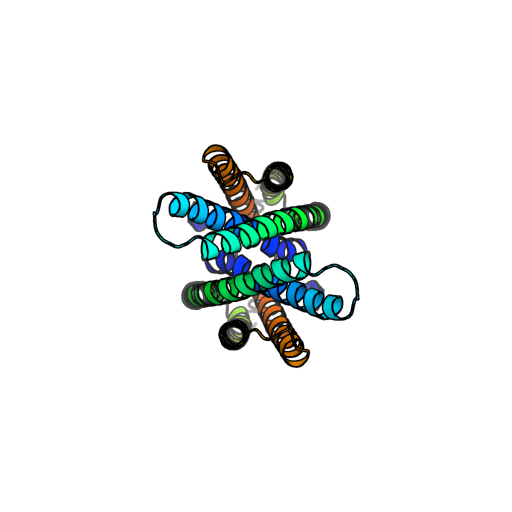207 1 98.69 131 LEU B C 1
ATOM 2408 O O . LEU B 1 131 ? 14.172 6.098 -0.013 1 98.69 131 LEU B O 1
ATOM 2412 N N . LEU B 1 132 ? 13.617 3.961 -0.346 1 98.75 132 LEU B N 1
ATOM 2413 C CA . LEU B 1 132 ? 12.18 4.219 -0.326 1 98.75 132 LEU B CA 1
ATOM 2414 C C . LEU B 1 132 ? 11.742 4.746 1.035 1 98.75 132 LEU B C 1
ATOM 2416 O O . LEU B 1 132 ? 10.977 5.715 1.115 1 98.75 132 LEU B O 1
ATOM 2420 N N . LEU B 1 133 ? 12.234 4.137 2.07 1 97.44 133 LEU B N 1
ATOM 2421 C CA . LEU B 1 133 ? 11.852 4.551 3.416 1 97.44 133 LEU B CA 1
ATOM 2422 C C . LEU B 1 133 ? 12.398 5.938 3.736 1 97.44 133 LEU B C 1
ATOM 2424 O O . LEU B 1 133 ? 11.75 6.719 4.438 1 97.44 133 LEU B O 1
ATOM 2428 N N . THR B 1 134 ? 13.586 6.219 3.271 1 97.81 134 THR B N 1
ATOM 2429 C CA . THR B 1 134 ? 14.148 7.555 3.43 1 97.81 134 THR B CA 1
ATOM 2430 C C . THR B 1 134 ? 13.305 8.594 2.693 1 97.81 134 THR B C 1
ATOM 2432 O O . THR B 1 134 ? 13 9.656 3.238 1 97.81 134 THR B O 1
ATOM 2435 N N . THR B 1 135 ? 12.93 8.266 1.481 1 98.06 135 THR B N 1
ATOM 2436 C CA . THR B 1 135 ? 1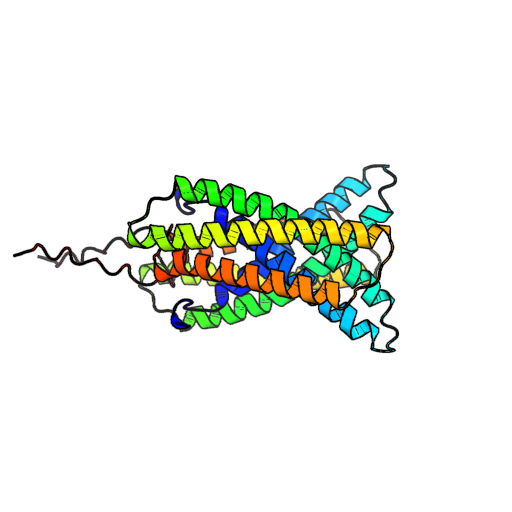2.062 9.133 0.697 1 98.06 135 THR B CA 1
ATOM 2437 C C . THR B 1 135 ? 10.742 9.375 1.424 1 98.06 135 THR B C 1
ATOM 2439 O O . THR B 1 135 ? 10.273 10.516 1.511 1 98.06 135 THR B O 1
ATOM 2442 N N . ALA B 1 136 ? 10.18 8.297 1.93 1 96.5 136 ALA B N 1
ATOM 2443 C CA . ALA B 1 136 ? 8.914 8.383 2.648 1 96.5 136 ALA B CA 1
ATOM 2444 C C . ALA B 1 136 ? 9.055 9.219 3.914 1 96.5 136 ALA B C 1
ATOM 2446 O O . ALA B 1 136 ? 8.117 9.922 4.309 1 96.5 136 ALA B O 1
ATOM 2447 N N . TRP B 1 137 ? 10.211 9.109 4.52 1 94.69 137 TRP B N 1
ATOM 2448 C CA . TRP B 1 137 ? 10.469 9.898 5.719 1 94.69 137 TRP B CA 1
ATOM 2449 C C . TRP B 1 137 ? 10.43 11.391 5.402 1 94.69 137 TRP B C 1
ATOM 2451 O O . TRP B 1 137 ? 9.797 12.172 6.125 1 94.69 137 TRP B O 1
ATOM 2461 N N . TYR B 1 138 ? 11.07 11.812 4.398 1 94.88 138 TYR B N 1
ATOM 2462 C CA . TYR B 1 138 ? 11.055 13.211 3.998 1 94.88 138 TYR B CA 1
ATOM 2463 C C . TYR B 1 138 ? 9.656 13.648 3.592 1 94.88 138 TYR B C 1
ATOM 2465 O O . TYR B 1 138 ? 9.25 14.789 3.85 1 94.88 138 TYR B O 1
ATOM 2473 N N . GLY B 1 139 ? 8.945 12.789 2.957 1 94.12 139 GLY B N 1
ATOM 2474 C CA . GLY B 1 139 ? 7.559 13.102 2.635 1 94.12 139 GLY B CA 1
ATOM 2475 C C . GLY B 1 139 ? 6.691 13.312 3.863 1 94.12 139 GLY B C 1
ATOM 2476 O O . GLY B 1 139 ? 5.887 14.242 3.914 1 94.12 139 GLY B O 1
ATOM 2477 N N . ALA B 1 140 ? 6.844 12.406 4.738 1 93 140 ALA B N 1
ATOM 2478 C CA . ALA B 1 140 ? 6.109 12.523 5.996 1 93 140 ALA B CA 1
ATOM 2479 C C . ALA B 1 140 ? 6.473 13.82 6.723 1 93 140 ALA B C 1
ATOM 2481 O O . ALA B 1 140 ? 5.613 14.461 7.328 1 93 140 ALA B O 1
ATOM 2482 N N . GLU B 1 141 ? 7.73 14.156 6.707 1 92.06 141 GLU B N 1
ATOM 2483 C CA . GLU B 1 141 ? 8.172 15.406 7.324 1 92.06 141 GLU B CA 1
ATOM 2484 C C . GLU B 1 141 ? 7.461 16.609 6.711 1 92.06 141 GLU B C 1
ATOM 2486 O O . GLU B 1 141 ? 7.047 17.516 7.426 1 92.06 141 GLU B O 1
ATOM 2491 N N . LEU B 1 142 ? 7.301 16.594 5.434 1 91.5 142 LEU B N 1
ATOM 2492 C CA . LEU B 1 142 ? 6.617 17.688 4.742 1 91.5 142 LEU B CA 1
ATOM 2493 C C . LEU B 1 142 ? 5.191 17.844 5.262 1 91.5 142 LEU B C 1
ATOM 2495 O O . LEU B 1 142 ? 4.734 18.969 5.492 1 91.5 142 LEU B O 1
ATOM 2499 N N . VAL B 1 143 ? 4.555 16.797 5.539 1 89.25 143 VAL B N 1
ATOM 2500 C CA . VAL B 1 143 ? 3.145 16.844 5.918 1 89.25 143 VAL B CA 1
ATOM 2501 C C . VAL B 1 143 ? 3.021 17.062 7.422 1 89.25 143 VAL B C 1
ATOM 2503 O O . VAL B 1 143 ? 2.338 17.984 7.863 1 89.25 143 VAL B O 1
ATOM 2506 N N . TYR B 1 144 ? 3.762 16.359 8.141 1 88.69 144 TYR B N 1
ATOM 2507 C CA . TYR B 1 144 ? 3.467 16.281 9.562 1 88.69 144 TYR B CA 1
ATOM 2508 C C . TYR B 1 144 ? 4.273 17.328 10.336 1 88.69 144 TYR B C 1
ATOM 2510 O O . TYR B 1 144 ? 3.865 17.766 11.414 1 88.69 144 TYR B O 1
ATOM 2518 N N . ARG B 1 145 ? 5.371 17.688 9.828 1 88.12 145 ARG B N 1
ATOM 2519 C CA . ARG B 1 145 ? 6.168 18.703 10.508 1 88.12 145 ARG B CA 1
ATOM 2520 C C . ARG B 1 145 ? 5.879 20.094 9.945 1 88.12 145 ARG B C 1
ATOM 2522 O O . ARG B 1 145 ? 5.723 21.062 10.695 1 88.12 145 ARG B O 1
ATOM 2529 N N . TYR B 1 146 ? 5.719 20.156 8.641 1 88.19 146 TYR B N 1
ATOM 2530 C CA . TYR B 1 146 ? 5.652 21.469 8.016 1 88.19 146 TYR B CA 1
ATOM 2531 C C . TYR B 1 146 ? 4.246 21.766 7.504 1 88.19 146 TYR B C 1
ATOM 2533 O O . TYR B 1 146 ? 3.975 22.844 6.996 1 88.19 146 TYR B O 1
ATOM 2541 N N . GLY B 1 147 ? 3.402 20.75 7.566 1 86.69 147 GLY B N 1
ATOM 2542 C CA . GLY B 1 147 ? 2.01 20.938 7.195 1 86.69 147 GLY B CA 1
ATOM 2543 C C . GLY B 1 147 ? 1.813 21.156 5.703 1 86.69 147 GLY B C 1
ATOM 2544 O O . GLY B 1 147 ? 0.901 21.859 5.285 1 86.69 147 GLY B O 1
ATOM 2545 N N . TYR B 1 148 ? 2.746 20.656 5.016 1 86.44 148 TYR B N 1
ATOM 2546 C CA . TYR B 1 148 ? 2.623 20.766 3.566 1 86.44 148 TYR B CA 1
ATOM 2547 C C . TYR B 1 148 ? 1.346 20.094 3.074 1 86.44 148 TYR B C 1
ATOM 2549 O O . TYR B 1 148 ? 1.101 18.922 3.369 1 86.44 148 TYR B O 1
ATOM 2557 N N . GLY B 1 149 ? 0.508 20.875 2.352 1 85.56 149 GLY B N 1
ATOM 2558 C CA . GLY B 1 149 ? -0.741 20.344 1.824 1 85.56 149 GLY B CA 1
ATOM 2559 C C . GLY B 1 149 ? -1.863 20.344 2.844 1 85.56 149 GLY B C 1
ATOM 2560 O O . GLY B 1 149 ? -2.975 19.891 2.549 1 85.56 149 GLY B O 1
ATOM 2561 N N . VAL B 1 150 ? -1.567 20.828 3.998 1 85.38 150 VAL B N 1
ATOM 2562 C CA . VAL B 1 150 ? -2.568 20.875 5.059 1 85.38 150 VAL B CA 1
ATOM 2563 C C . VAL B 1 150 ? -3.199 22.266 5.117 1 85.38 150 VAL B C 1
ATOM 2565 O O . VAL B 1 150 ? -2.496 23.266 5.039 1 85.38 150 VAL B O 1
ATOM 2568 N N . LEU B 1 151 ? -4.449 22.312 5.254 1 81.44 151 LEU B N 1
ATOM 2569 C CA . LEU B 1 151 ? -5.129 23.609 5.359 1 81.44 151 LEU B CA 1
ATOM 2570 C C . LEU B 1 151 ? -4.797 24.281 6.684 1 81.44 151 LEU B C 1
ATOM 2572 O O . LEU B 1 151 ? -4.703 23.625 7.719 1 81.44 151 LEU B O 1
ATOM 2576 N N . PRO B 1 152 ? -4.605 25.625 6.613 1 73 152 PRO B N 1
ATOM 2577 C CA . PRO B 1 152 ? -4.316 26.359 7.852 1 73 152 PRO B CA 1
ATOM 2578 C C . PRO B 1 152 ? -5.422 26.219 8.891 1 73 152 PRO B C 1
ATOM 2580 O O . PRO B 1 152 ? -6.605 26.188 8.539 1 73 152 PRO B O 1
ATOM 2583 N N . VAL B 1 153 ? -5.004 25.75 10.039 1 63.69 153 VAL B N 1
ATOM 2584 C CA . VAL B 1 153 ? -5.953 25.625 11.141 1 63.69 153 VAL B CA 1
ATOM 2585 C C . VAL B 1 153 ? -6.633 26.969 11.375 1 63.69 153 VAL B C 1
ATOM 2587 O O . VAL B 1 153 ? -5.961 28 11.508 1 63.69 153 VAL B O 1
ATOM 2590 N N . LYS B 1 154 ? -7.863 27.25 10.914 1 56.34 154 LYS B N 1
ATOM 2591 C CA . LYS B 1 154 ? -8.594 28.484 11.227 1 56.34 154 LYS B CA 1
ATOM 2592 C C . LYS B 1 154 ? -8.57 28.766 12.727 1 56.34 154 LYS B C 1
ATOM 2594 O O . LYS B 1 154 ? -8.867 27.891 13.539 1 56.34 154 LYS B O 1
ATOM 2599 N N . ALA B 1 155 ? -7.668 29.609 13.234 1 49.19 155 ALA B N 1
ATOM 2600 C CA . ALA B 1 155 ? -7.727 30.141 14.594 1 49.19 155 ALA B CA 1
ATOM 2601 C C . ALA B 1 155 ? -9.172 30.375 15.031 1 49.19 155 ALA B C 1
ATOM 2603 O O . ALA B 1 155 ? -9.938 31.047 14.336 1 49.19 155 ALA B O 1
ATOM 2604 N N . GLU B 1 156 ? -9.898 29.375 15.453 1 45.41 156 GLU B N 1
ATOM 2605 C CA . GLU B 1 156 ? -11.102 29.844 16.141 1 45.41 156 GLU B CA 1
ATOM 2606 C C . GLU B 1 156 ? -10.875 31.188 16.812 1 45.41 156 GLU B C 1
ATOM 2608 O O . GLU B 1 156 ? -10 31.312 17.672 1 45.41 156 GLU B O 1
ATOM 2613 N N . GLN B 1 157 ? -10.984 32.281 16.219 1 41.09 157 GLN B N 1
ATOM 2614 C CA . GLN B 1 157 ? -11.094 33.562 16.906 1 41.09 157 GLN B CA 1
ATOM 2615 C C . GLN B 1 157 ? -11.852 33.406 18.219 1 41.09 157 GLN B C 1
ATOM 2617 O O . GLN B 1 157 ? -13.008 33 18.234 1 41.09 157 GLN B O 1
ATOM 2622 N N . THR B 1 158 ? -11.25 33.031 19.281 1 42.47 158 THR B N 1
ATOM 2623 C CA . THR B 1 158 ? -11.852 33.312 20.578 1 42.47 158 THR B CA 1
ATOM 2624 C C . THR B 1 158 ? -12.555 34.656 20.547 1 42.47 158 THR B C 1
ATOM 2626 O O . THR B 1 158 ? -11.898 35.719 20.594 1 42.47 158 THR B O 1
ATOM 2629 N N . VAL B 1 159 ? -13.539 34.938 19.828 1 43.06 159 VAL B N 1
ATOM 2630 C CA . VAL B 1 159 ? -14.383 36.094 20.078 1 43.06 159 VAL B CA 1
ATOM 2631 C C . VAL B 1 159 ? -14.625 36.25 21.578 1 43.06 159 VAL B C 1
ATOM 2633 O O . VAL B 1 159 ? -15.258 35.375 22.203 1 43.06 159 VAL B O 1
ATOM 2636 N N . SER B 1 160 ? -13.703 36.719 22.344 1 42.28 160 SER B N 1
ATOM 2637 C CA . SER B 1 160 ? -14.086 37.25 23.641 1 42.28 160 SER B CA 1
ATOM 2638 C C . SER B 1 160 ? -15.461 37.906 23.578 1 42.28 160 SER B C 1
ATOM 2640 O O . SER B 1 160 ? -15.711 38.75 22.719 1 42.28 160 SER B O 1
ATOM 2642 N N . PRO B 1 161 ? -16.422 37.219 24.078 1 43.97 161 PRO B N 1
ATOM 2643 C CA . PRO B 1 161 ? -17.594 38.062 24.219 1 43.97 161 PRO B CA 1
ATOM 2644 C C . PRO B 1 161 ? -17.25 39.5 24.688 1 43.97 161 PRO B C 1
ATOM 2646 O O . PRO B 1 161 ? -16.438 39.656 25.594 1 43.97 161 PRO B O 1
ATOM 2649 N N . HIS B 1 162 ? -17.312 40.5 23.891 1 34.72 162 HIS B N 1
ATOM 2650 C CA . HIS B 1 162 ? -17.516 41.781 24.578 1 34.72 162 HIS B CA 1
ATOM 2651 C C . HIS B 1 162 ? -18.688 41.719 25.547 1 34.72 162 HIS B C 1
ATOM 2653 O O . HIS B 1 162 ? -19.688 41.031 25.25 1 34.72 162 HIS B O 1
#

InterPro domains:
  IPR019251 Domain of unknown function DUF2231, transmembrane [PF09990] (9-150)

Radius of gyration: 21.64 Å; Cα contacts (8 Å, |Δi|>4): 339; chains: 2; bounding box: 44×77×49 Å

Organism: NCBI:txid458

Solvent-accessible surface area (backbone atoms only — not comparable to full-atom values): 16922 Å² total; per-residue (Å²): 121,82,70,53,57,74,53,67,26,68,65,33,42,21,32,24,54,28,27,37,50,51,16,46,54,37,50,50,49,47,47,58,45,71,72,42,88,62,95,45,59,72,58,44,53,52,42,49,52,33,20,50,52,26,31,46,50,13,34,56,28,34,56,53,20,51,54,34,38,52,53,39,67,75,65,57,78,73,56,75,81,50,46,61,54,50,50,52,26,50,55,39,42,53,52,34,46,54,50,43,45,50,50,36,52,50,49,51,54,35,59,76,67,69,55,74,82,47,70,69,60,50,52,51,47,51,53,49,48,52,41,44,51,53,26,49,49,41,48,48,40,37,34,22,47,63,31,52,66,31,44,77,72,73,72,73,70,77,71,67,80,126,120,81,71,52,58,75,55,66,26,67,66,34,43,21,32,24,55,28,27,37,50,51,16,48,53,38,50,51,50,45,48,57,45,70,71,42,89,61,95,46,57,71,57,43,53,52,42,50,53,34,21,50,51,26,30,45,51,13,34,56,29,34,54,54,20,51,53,35,38,51,53,38,68,75,65,58,76,74,58,74,81,50,44,60,52,49,51,52,26,50,54,39,42,53,53,33,45,55,50,45,44,49,49,36,52,50,50,52,54,33,58,75,67,67,54,74,83,46,71,68,60,50,52,52,47,49,52,50,47,50,40,43,52,52,25,50,50,41,48,48,40,39,34,22,47,61,31,51,63,32,44,75,72,74,72,73,71,76,72,67,77,125

Sequence (324 aa):
MIEIIPNWHPIFVHFTVALFTVSVILYALIYLASYTHWNTRPLIVELDIVARWCLWLAALSTVTTVSAGFYAFYTVKHGAMVHAVKVIHRNWALITMSTILLMAFWVVWRYIKHQKTTLIFLMALFLVQVLLLTTAWYGAELVYRYGYGVLPVKAEQTVSPHMIEIIPNWHPIFVHFTVALFTVSVILYALIYLASYTHWNTRPLIVELDIVARWCLWLAALSTVTTVSAGFYAFYTVKHGAMVHAVKVIHRNWALITMSTILLMAFWVVWRYIKHQKTTLIFLMALFLVQVLLLTTAWYGAELVYRYGYGVLPVKAEQTVSPH

Secondary structure (DSSP, 8-state):
-GGG-S-SHHHHHHHHHHHHHHHHHHHHHHHHHTTS-SS-HHHHHHHHHHHHHHHHHHHHHHHHHHHHHHHHHHHS---HHHHHHHHHHHHHHHHHHHHHHHHHHHHHHHHHTTPPP-HHHHHHHHHHHHHHHHHHHHHHIIIIIT-TTPPP----------/-GGG-S-SHHHHHHHHHHHHHHHHHHHHHHHHHTTS-SS-HHHHHHHHHHHHHHHHHHHHHHHHHHHHHHHHHHHS---HHHHHHHHHHHHHHHHHHHHHHHHHHHHHHHHHTTPPPPHHHHHHHHHHHHHHHHHHHHHHIIIIIT-TTPPP----------

pLDDT: mean 88.37, std 15.9, range [34.72, 98.94]

Foldseek 3Di:
DVPQFVFCLVVLLVLLLVLLVLLLVLLVVLVVCVPPPPPCVVVSVVSLVSSLVSLLSSLVSLVVNLVRLVVLLPPFDADPVLNVLSVVLNVLSVVLSVLSVVLNVVSVVCVVVVHRRDPVNSVSSVVSSVSSVVSVVSVCCSCPVRNGRHDPDPPPPPPPPD/DVPQFVFCLVVLLVLLLVLLVLLLVLLVVLVVCVPPPPPCVVVSVVSLVSSLVSLLSSLVSLVVNLVRLVVLLPPFDADPVLNVLSVVLNVLSVVLSVLSVVLNVVSVVCVVVVHRRDPVNSVSSVVSSVSSVVSVVSVCCSCPVRNGSHDPDPPPPPPPPD

Nearest PDB structures (foldseek):
  8dt0-assembly2_B  TM=6.280E-01  e=1.293E+00  synthetic construct
  8dt0-assembly1_A  TM=6.302E-01  e=1.841E+00  synthetic construct
  8w6f-assembly2_B  TM=4.726E-01  e=8.367E+00  artificial sequences
  8dt0-assembly2_B  TM=6.278E-01  e=1.322E+00  synthetic construct
  8dt0-assembly1_A  TM=6.301E-01  e=1.880E+00  synthetic construct